Protein AF-A0A1Y3BH59-F1 (afdb_monomer_lite)

Sequence (332 aa):
MPLPRGGIQLDYSRWMQNLLTLIVPDVLYDTRLSGGDDHSDQDQHINATVIMNVRLAVKNIGDKDWKQYYQRSNLKRTVTCHIEAHKRKQGINYDCDLIQLFELQSLYYDFYLINLQFIANVLCNFIVCFENVEKSEHFGFLNNLSLVAIHQNGGFTKIWLSLKTVFFVITLLTFIWYLNRIQQLKRDTNLLEKCLILLGFGITQLNVPVEFLNLLMDMEFMSFLCDIRQGIFHCSLLIFWIIFIGEHLLDDVSRVGLSSYYKQLAIILIAYISLFVFESSERGIQVIDPFYSIWEVDSNFAMIFITITVLAAISYFFFLTYHLWYVSPSYK

Secondary structure (DSSP, 8-state):
-PPPBTTB-----TTS--EEEEEEEEEEP-TTTS-TT----SPEEEEEEEEEEEEEEEE-TT-SSPEEEEEEEEEEEEEEEEE-GGG--TTPBPEE--EEEEEES---SSEEEEEEEEPPPTTSSSS---S--SS---PPEEEEEEEEEEE--HHHHHHHHHHHHHHHHHHHHHHHHHHHHHHTSSSPPPHHHHHHHHHHHHHHHHH--TTHHHHHS--TTHHHHHHHHHHHHHHHHHHHHHHHHHHHT---TT--SGGGGHHHHHHHHHHHHHHHHHHIIIIIHHTT-TT--HHHH-HHHHHHHHHHHHHHHHHHHHHHHHHHHHHSGGG-

Structure (mmCIF, N/CA/C/O backbone):
data_AF-A0A1Y3BH59-F1
#
_entry.id   AF-A0A1Y3BH59-F1
#
loop_
_atom_site.group_PDB
_atom_site.id
_atom_site.type_symbol
_atom_site.label_atom_id
_atom_site.label_alt_id
_atom_site.label_comp_id
_atom_site.label_asym_id
_atom_site.label_entity_id
_atom_site.label_seq_id
_atom_site.pdbx_PDB_ins_code
_atom_site.Cartn_x
_atom_site.Cartn_y
_atom_site.Cartn_z
_atom_site.occupancy
_atom_site.B_iso_or_equiv
_atom_site.auth_seq_id
_atom_site.auth_comp_id
_atom_site.auth_asym_id
_atom_site.auth_atom_id
_atom_site.pdbx_PDB_model_num
ATOM 1 N N . MET A 1 1 ? 4.309 -12.037 -19.787 1.00 84.81 1 MET A N 1
ATOM 2 C CA . MET A 1 1 ? 4.385 -12.292 -18.336 1.00 84.81 1 MET A CA 1
ATOM 3 C C . MET A 1 1 ? 3.135 -13.061 -17.923 1.00 84.81 1 MET A C 1
ATOM 5 O O . MET A 1 1 ? 2.057 -12.634 -18.324 1.00 84.81 1 MET A O 1
ATOM 9 N N . PRO A 1 2 ? 3.269 -14.182 -17.198 1.00 80.69 2 PRO A N 1
ATOM 10 C CA . PRO A 1 2 ? 4.535 -14.790 -16.779 1.00 80.69 2 PRO A CA 1
ATOM 11 C C . PRO A 1 2 ? 5.322 -15.360 -17.978 1.00 80.69 2 PRO A C 1
ATOM 13 O O . PRO A 1 2 ? 4.780 -15.492 -19.076 1.00 80.69 2 PRO A O 1
ATOM 16 N N . LEU A 1 3 ? 6.627 -15.590 -17.807 1.00 78.62 3 LEU A N 1
ATOM 17 C CA . LEU A 1 3 ? 7.456 -16.275 -18.810 1.00 78.62 3 LEU A CA 1
ATOM 18 C C . LEU A 1 3 ? 7.348 -17.797 -18.614 1.00 78.62 3 LEU A C 1
ATOM 20 O O . LEU A 1 3 ? 7.220 -18.242 -17.469 1.00 78.62 3 LEU A O 1
ATOM 24 N N . PRO A 1 4 ? 7.413 -18.601 -19.689 1.00 79.56 4 PRO A N 1
ATOM 25 C CA . PRO A 1 4 ? 7.375 -20.051 -19.568 1.00 79.56 4 PRO A CA 1
ATOM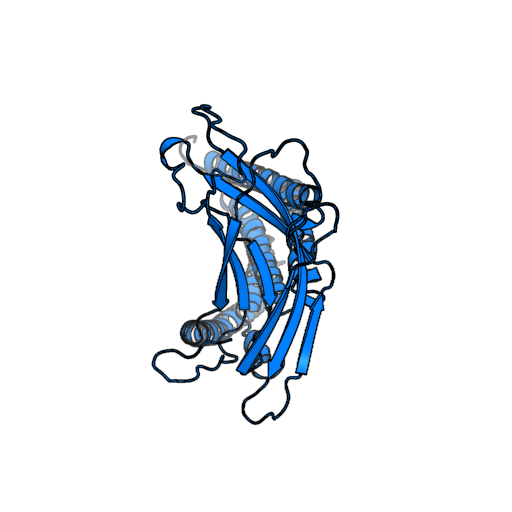 26 C C . PRO A 1 4 ? 8.575 -20.562 -18.760 1.00 79.56 4 PRO A C 1
ATOM 28 O O . PRO A 1 4 ? 9.702 -20.094 -18.931 1.00 79.56 4 PRO A O 1
ATOM 31 N N . ARG A 1 5 ? 8.346 -21.546 -17.886 1.00 75.94 5 ARG A N 1
ATOM 32 C CA . ARG A 1 5 ? 9.401 -22.236 -17.124 1.00 75.94 5 ARG A CA 1
ATOM 33 C C . ARG A 1 5 ? 9.287 -23.735 -17.364 1.00 75.94 5 ARG A C 1
ATOM 35 O O . ARG A 1 5 ? 8.207 -24.300 -17.243 1.00 75.94 5 ARG A O 1
ATOM 42 N N . GLY A 1 6 ? 10.396 -24.379 -17.732 1.00 71.56 6 GLY A N 1
ATOM 43 C CA . GLY A 1 6 ? 10.421 -25.827 -17.981 1.00 71.56 6 GLY A CA 1
ATOM 44 C C . GLY A 1 6 ? 9.504 -26.289 -19.124 1.00 71.56 6 GLY A C 1
ATOM 45 O O . GLY A 1 6 ? 8.977 -27.393 -19.063 1.00 71.56 6 GLY A O 1
ATOM 46 N N . GLY A 1 7 ? 9.270 -25.442 -20.135 1.00 70.94 7 GLY A N 1
ATOM 47 C CA . GLY A 1 7 ? 8.393 -25.757 -21.273 1.00 70.94 7 GLY A CA 1
ATOM 48 C C . GLY A 1 7 ? 6.891 -25.615 -20.997 1.00 70.94 7 GLY A C 1
ATOM 49 O O . GLY A 1 7 ? 6.091 -25.863 -21.893 1.00 70.94 7 GLY A O 1
ATOM 50 N N . ILE A 1 8 ? 6.502 -25.187 -19.791 1.00 78.31 8 ILE A N 1
ATOM 51 C CA . ILE A 1 8 ? 5.107 -24.934 -19.419 1.00 78.31 8 ILE A CA 1
ATOM 52 C C . ILE A 1 8 ? 4.856 -23.426 -19.460 1.00 78.31 8 ILE A C 1
ATOM 54 O O . ILE A 1 8 ? 5.601 -22.644 -18.860 1.00 78.31 8 ILE A O 1
ATOM 58 N N . GLN A 1 9 ? 3.799 -23.021 -20.166 1.00 79.12 9 GLN A N 1
ATOM 59 C CA . GLN A 1 9 ? 3.302 -21.652 -20.120 1.00 79.12 9 GLN A CA 1
ATOM 60 C C . GLN A 1 9 ? 2.624 -21.435 -18.767 1.00 79.12 9 GLN A C 1
ATOM 62 O O . GLN A 1 9 ? 1.609 -22.059 -18.474 1.00 79.12 9 GLN A O 1
ATOM 67 N N . LEU A 1 10 ? 3.217 -20.574 -17.945 1.00 85.38 10 LEU A N 1
ATOM 68 C CA . LEU A 1 10 ? 2.648 -20.177 -16.664 1.00 85.38 10 LEU A CA 1
ATOM 69 C C . LEU A 1 10 ? 1.618 -19.068 -16.879 1.00 85.38 10 LEU A C 1
ATOM 71 O O . LEU A 1 10 ? 1.810 -18.196 -17.731 1.00 85.38 10 LEU A O 1
ATOM 75 N N . ASP A 1 11 ? 0.572 -19.090 -16.071 1.00 88.75 11 ASP A N 1
ATOM 76 C CA . ASP A 1 11 ? -0.483 -18.094 -15.965 1.00 88.75 11 ASP A CA 1
ATOM 77 C C . ASP A 1 11 ? -0.456 -17.437 -14.581 1.00 88.75 11 ASP A C 1
ATOM 79 O O . ASP A 1 11 ? -0.018 -18.023 -13.584 1.00 88.75 11 ASP A O 1
ATOM 83 N N . TYR A 1 12 ? -0.880 -16.178 -14.519 1.00 91.50 12 TYR A N 1
ATOM 84 C CA . TYR A 1 12 ? -1.180 -15.571 -13.234 1.00 91.50 12 TYR A CA 1
ATOM 85 C C . TYR A 1 12 ? -2.551 -16.014 -12.741 1.00 91.50 12 TYR A C 1
ATOM 87 O O . TYR A 1 12 ? -3.424 -16.418 -13.501 1.00 91.50 12 TYR A O 1
ATOM 95 N N . SER A 1 13 ? -2.742 -15.913 -11.431 1.00 91.00 13 SER A N 1
ATOM 96 C CA . SER A 1 13 ? -4.015 -16.200 -10.792 1.00 91.00 13 SER A CA 1
ATOM 97 C C . SER A 1 13 ? -4.475 -14.987 -10.006 1.00 91.00 13 SER A C 1
ATOM 99 O O . SER A 1 13 ? -3.660 -14.342 -9.356 1.00 91.00 13 SER A O 1
ATOM 101 N N . ARG A 1 14 ? -5.789 -14.754 -9.945 1.00 91.38 14 ARG A N 1
ATOM 102 C CA . ARG A 1 14 ? -6.408 -13.671 -9.151 1.00 91.38 14 ARG A CA 1
ATOM 103 C C . ARG A 1 14 ? -6.079 -13.725 -7.656 1.00 91.38 14 ARG A C 1
ATOM 105 O O . ARG A 1 14 ? -6.232 -12.750 -6.930 1.00 91.38 14 ARG A O 1
ATOM 112 N N . TRP A 1 15 ? -5.610 -14.877 -7.174 1.00 91.50 15 TRP A N 1
ATOM 113 C CA . TRP A 1 15 ? -5.089 -15.026 -5.813 1.00 91.50 15 TRP A CA 1
ATOM 114 C C . TRP A 1 15 ? -3.765 -14.278 -5.587 1.00 91.50 15 TRP A C 1
ATOM 116 O O . TRP A 1 15 ? -3.385 -14.045 -4.441 1.00 91.50 15 TRP A O 1
ATOM 126 N N . MET A 1 16 ? -3.053 -13.911 -6.650 1.00 90.44 16 MET A N 1
ATOM 127 C CA . MET A 1 16 ? -1.812 -13.141 -6.617 1.00 90.44 16 MET A CA 1
ATOM 128 C C . MET A 1 16 ? -2.151 -11.648 -6.636 1.00 90.44 16 MET A C 1
ATOM 130 O O . MET A 1 16 ? -1.922 -10.981 -7.621 1.00 90.44 16 MET A O 1
ATOM 134 N N . GLN A 1 17 ? -2.772 -11.151 -5.567 1.00 87.44 17 GLN A N 1
ATOM 135 C CA . GLN A 1 17 ? -3.562 -9.909 -5.514 1.00 87.44 17 GLN A CA 1
ATOM 136 C C . GLN A 1 17 ? -2.948 -8.652 -6.150 1.00 87.44 17 GLN A C 1
ATOM 138 O O . GLN A 1 17 ? -3.709 -7.842 -6.659 1.00 87.44 17 GLN A O 1
ATOM 143 N N . ASN A 1 18 ? -1.627 -8.482 -6.131 1.00 91.81 18 ASN A N 1
ATOM 144 C CA . ASN A 1 18 ? -0.918 -7.310 -6.644 1.00 91.81 18 ASN A CA 1
ATOM 145 C C . ASN A 1 18 ? 0.273 -7.704 -7.534 1.00 91.81 18 ASN A C 1
ATOM 147 O O . ASN A 1 18 ? 0.760 -8.837 -7.482 1.00 91.81 18 ASN A O 1
ATOM 151 N N . LEU A 1 19 ? 0.757 -6.752 -8.336 1.00 93.25 19 LEU A N 1
ATOM 152 C CA . LEU A 1 19 ? 1.928 -6.925 -9.195 1.00 93.25 19 LEU A CA 1
ATOM 153 C C . LEU A 1 19 ? 2.814 -5.677 -9.168 1.00 93.25 19 LEU A C 1
ATOM 155 O O . LEU A 1 19 ? 2.486 -4.666 -9.782 1.00 93.25 19 LEU A O 1
ATOM 159 N N . LEU A 1 20 ? 3.971 -5.777 -8.527 1.00 94.00 20 LEU A N 1
ATOM 160 C CA . LEU A 1 20 ? 5.038 -4.787 -8.596 1.00 94.00 20 LEU A CA 1
ATOM 161 C C . LEU A 1 20 ? 6.059 -5.228 -9.642 1.00 94.00 20 LEU A C 1
ATOM 163 O O . LEU A 1 20 ? 6.531 -6.362 -9.617 1.00 94.00 20 LEU A O 1
ATOM 167 N N . THR A 1 21 ? 6.426 -4.335 -10.553 1.00 94.12 21 THR A N 1
ATOM 168 C CA . THR A 1 21 ? 7.457 -4.615 -11.552 1.00 94.12 21 THR A CA 1
ATOM 169 C C . THR A 1 21 ? 8.618 -3.648 -11.411 1.00 94.12 21 THR A C 1
ATOM 171 O O . THR A 1 21 ? 8.434 -2.431 -11.439 1.00 94.12 21 THR A O 1
ATOM 174 N N . LEU A 1 22 ? 9.819 -4.209 -11.305 1.00 93.94 22 LEU A N 1
ATOM 175 C CA . LEU A 1 22 ? 11.082 -3.489 -11.222 1.00 93.94 22 LEU A CA 1
ATOM 176 C C . LEU A 1 22 ? 11.927 -3.775 -12.467 1.00 93.94 22 LEU A C 1
ATOM 178 O O . LEU A 1 22 ? 11.898 -4.878 -13.017 1.00 93.94 22 LEU A O 1
ATOM 182 N N . ILE A 1 23 ? 12.691 -2.780 -12.895 1.00 92.12 23 ILE A N 1
ATOM 183 C CA . ILE A 1 23 ? 13.695 -2.883 -13.947 1.00 92.12 23 ILE A CA 1
ATOM 184 C C . ILE A 1 23 ? 15.077 -2.860 -13.301 1.00 92.12 23 ILE A C 1
ATOM 186 O O . ILE A 1 23 ? 15.350 -2.031 -12.436 1.00 92.12 23 ILE A O 1
ATOM 190 N N . VAL A 1 24 ? 15.948 -3.747 -13.773 1.00 91.00 24 VAL A N 1
ATOM 191 C CA . VAL A 1 24 ? 17.361 -3.813 -13.402 1.00 91.00 24 VAL A CA 1
ATOM 192 C C . VAL A 1 24 ? 18.185 -3.690 -14.684 1.00 91.00 24 VAL A C 1
ATOM 194 O O . VAL A 1 24 ? 18.163 -4.612 -15.509 1.00 91.00 24 VAL A O 1
ATOM 197 N N . PRO A 1 25 ? 18.829 -2.538 -14.928 1.00 87.75 25 PRO A N 1
ATOM 198 C CA . PRO A 1 25 ? 19.658 -2.346 -16.107 1.00 87.75 25 PRO A CA 1
ATOM 199 C C . PRO A 1 25 ? 21.038 -2.978 -15.907 1.00 87.75 25 PRO A C 1
ATOM 201 O O . PRO A 1 25 ? 21.729 -2.684 -14.937 1.00 87.75 25 PRO A O 1
ATOM 204 N N . ASP A 1 26 ? 21.466 -3.793 -16.869 1.00 86.31 26 ASP A N 1
ATOM 205 C CA . ASP A 1 26 ? 22.830 -4.314 -16.918 1.00 86.31 26 ASP A CA 1
ATOM 206 C C . ASP A 1 26 ? 23.679 -3.363 -17.763 1.00 86.31 26 ASP A C 1
ATOM 208 O O . ASP A 1 26 ? 23.683 -3.423 -19.000 1.00 86.31 26 ASP A O 1
ATOM 212 N N . VAL A 1 27 ? 24.381 -2.454 -17.089 1.00 84.19 27 VAL A N 1
ATOM 213 C CA . VAL A 1 27 ? 25.267 -1.477 -17.728 1.00 84.19 27 VAL A CA 1
ATOM 214 C C . VAL A 1 27 ? 26.702 -1.983 -17.650 1.00 84.19 27 VAL A C 1
ATOM 216 O O . VAL A 1 27 ? 27.203 -2.253 -16.565 1.00 84.19 27 VAL A O 1
ATOM 219 N N . LEU A 1 28 ? 27.377 -2.102 -18.790 1.00 83.94 28 LEU A N 1
ATOM 220 C CA . LEU A 1 28 ? 28.775 -2.513 -18.885 1.00 83.94 28 LEU A CA 1
ATOM 221 C C . LEU A 1 28 ? 29.714 -1.311 -18.818 1.00 83.94 28 LEU A C 1
ATOM 223 O O . LEU A 1 28 ? 29.492 -0.292 -19.478 1.00 83.94 28 LEU A O 1
ATOM 227 N N . TYR A 1 29 ? 30.811 -1.479 -18.083 1.00 80.25 29 TYR A N 1
ATOM 228 C CA . TYR A 1 29 ? 31.951 -0.578 -18.132 1.00 80.25 29 TYR A CA 1
ATOM 229 C C . TYR A 1 29 ? 32.719 -0.748 -19.449 1.00 80.25 29 TYR A C 1
ATOM 231 O O . TYR A 1 29 ? 33.234 -1.833 -19.754 1.00 80.25 29 TYR A O 1
ATOM 239 N N . ASP A 1 30 ? 32.806 0.343 -20.215 1.00 75.62 30 ASP A N 1
ATOM 240 C CA . ASP A 1 30 ? 33.593 0.437 -21.441 1.00 75.62 30 ASP A CA 1
ATOM 241 C C . ASP A 1 30 ? 34.560 1.627 -21.364 1.00 75.62 30 ASP A C 1
ATOM 243 O O . ASP A 1 30 ? 34.164 2.794 -21.267 1.00 75.62 30 ASP A O 1
ATOM 247 N N . THR A 1 31 ? 35.851 1.319 -21.452 1.00 70.62 31 THR A N 1
ATOM 248 C CA . THR A 1 31 ? 36.949 2.297 -21.436 1.00 70.62 31 THR A CA 1
ATOM 249 C C . THR A 1 31 ? 36.902 3.256 -22.627 1.00 70.62 31 THR A C 1
ATOM 251 O O . THR A 1 31 ? 37.361 4.389 -22.523 1.00 70.62 31 THR A O 1
ATOM 254 N N . ARG A 1 32 ? 36.289 2.856 -23.752 1.00 66.06 32 ARG A N 1
ATOM 255 C CA . ARG A 1 32 ? 36.119 3.725 -24.932 1.00 66.06 32 ARG A CA 1
ATOM 256 C C . ARG A 1 32 ? 35.136 4.866 -24.696 1.00 66.06 32 ARG A C 1
ATOM 258 O O . ARG A 1 32 ? 35.251 5.907 -25.335 1.00 66.06 32 ARG A O 1
ATOM 265 N N . LEU A 1 33 ? 34.155 4.641 -23.825 1.00 63.69 33 LEU A N 1
ATOM 266 C CA . LEU A 1 33 ? 33.072 5.580 -23.528 1.00 63.69 33 LEU A CA 1
ATOM 267 C C . LEU A 1 33 ? 33.360 6.430 -22.291 1.00 63.69 33 LEU A C 1
ATOM 269 O O . LEU A 1 33 ? 32.764 7.489 -22.126 1.00 63.69 33 LEU A O 1
ATOM 273 N N . SER A 1 34 ? 34.282 5.978 -21.441 1.00 59.25 34 SER A N 1
ATOM 274 C CA . SER A 1 34 ? 34.621 6.658 -20.192 1.00 59.25 34 SER A CA 1
ATOM 275 C C . SER A 1 34 ? 35.645 7.785 -20.355 1.00 59.25 34 SER A C 1
ATOM 277 O O . SER A 1 34 ? 35.984 8.410 -19.363 1.00 59.25 34 SER A O 1
ATOM 279 N N . GLY A 1 35 ? 36.130 8.075 -21.570 1.00 53.91 35 GLY A N 1
ATOM 280 C CA . GLY A 1 35 ? 37.286 8.961 -21.758 1.00 53.91 35 GLY A CA 1
ATOM 281 C C . GLY A 1 35 ? 38.559 8.301 -21.207 1.00 53.91 35 GLY A C 1
ATOM 282 O O . GLY A 1 35 ? 38.527 7.595 -20.207 1.00 53.91 35 GLY A O 1
ATOM 283 N N . GLY A 1 36 ? 39.678 8.420 -21.919 1.00 49.72 36 GLY A N 1
ATOM 284 C CA . GLY A 1 36 ? 40.890 7.655 -21.597 1.00 49.72 36 GLY A CA 1
ATOM 285 C C . GLY A 1 36 ? 41.382 7.831 -20.152 1.00 49.72 36 GLY A C 1
ATOM 286 O O . GLY A 1 36 ? 41.361 8.944 -19.639 1.00 49.72 36 GLY A O 1
ATOM 287 N N . ASP A 1 37 ? 41.837 6.718 -19.560 1.00 50.09 37 ASP A N 1
ATOM 288 C CA . ASP A 1 37 ? 42.606 6.571 -18.311 1.00 50.09 37 ASP A CA 1
ATOM 289 C C . ASP A 1 37 ? 42.408 7.672 -17.261 1.00 50.09 37 ASP A C 1
ATOM 291 O O . ASP A 1 37 ? 43.332 8.407 -16.904 1.00 50.09 37 ASP A O 1
ATOM 295 N N . ASP A 1 38 ? 41.200 7.739 -16.702 1.00 52.34 38 ASP A N 1
ATOM 296 C CA . ASP A 1 38 ? 40.979 8.495 -15.478 1.00 52.34 38 ASP A CA 1
ATOM 297 C C . ASP A 1 38 ? 41.480 7.661 -14.283 1.00 52.34 38 ASP A C 1
ATOM 299 O O . ASP A 1 38 ? 40.780 6.818 -13.718 1.00 52.34 38 ASP A O 1
ATOM 303 N N . HIS A 1 39 ? 42.759 7.849 -13.939 1.00 53.41 39 HIS A N 1
ATOM 304 C CA . HIS A 1 39 ? 43.464 7.233 -12.803 1.00 53.41 39 HIS A CA 1
ATOM 305 C C . HIS A 1 39 ? 42.999 7.776 -11.436 1.00 53.41 39 HIS A C 1
ATOM 307 O O . HIS A 1 39 ? 43.788 7.898 -10.497 1.00 53.41 39 HIS A O 1
ATOM 313 N N . SER A 1 40 ? 41.727 8.142 -11.306 1.00 58.25 40 SER A N 1
ATOM 314 C CA . SER A 1 40 ? 41.160 8.542 -10.028 1.00 58.25 40 SER A CA 1
ATOM 315 C C . SER A 1 40 ? 40.803 7.289 -9.218 1.00 58.25 40 SER A C 1
ATOM 317 O O . SER A 1 40 ? 39.937 6.507 -9.604 1.00 58.25 40 SER A O 1
ATOM 319 N N . ASP A 1 41 ? 41.439 7.112 -8.054 1.00 62.25 41 ASP A N 1
ATOM 320 C CA . ASP A 1 41 ? 41.103 6.080 -7.046 1.00 62.25 41 ASP A CA 1
ATOM 321 C C . ASP A 1 41 ? 39.698 6.268 -6.423 1.00 62.25 41 ASP A C 1
ATOM 323 O O . ASP A 1 41 ? 39.331 5.594 -5.463 1.00 62.25 41 ASP A O 1
ATOM 327 N N . GLN A 1 42 ? 38.910 7.218 -6.926 1.00 70.38 42 GLN A N 1
ATOM 328 C CA . GLN A 1 42 ? 37.546 7.480 -6.473 1.00 70.38 42 GLN A CA 1
ATOM 329 C C . GLN A 1 42 ? 36.582 6.532 -7.164 1.00 70.38 42 GLN A C 1
ATOM 331 O O . GLN A 1 42 ? 36.882 6.090 -8.261 1.00 70.38 42 GLN A O 1
ATOM 336 N N . ASP A 1 43 ? 35.427 6.247 -6.570 1.00 75.25 43 ASP A N 1
ATOM 337 C CA . ASP A 1 43 ? 34.372 5.448 -7.200 1.00 75.25 43 ASP A CA 1
ATOM 338 C C . ASP A 1 43 ? 33.651 6.247 -8.293 1.00 75.25 43 ASP A C 1
ATOM 340 O O . ASP A 1 43 ? 33.592 7.476 -8.255 1.00 75.25 43 ASP A O 1
ATOM 344 N N . GLN A 1 44 ? 33.141 5.557 -9.319 1.00 74.94 44 GLN A N 1
ATOM 345 C CA . GLN A 1 44 ? 32.427 6.221 -10.413 1.00 74.94 44 GLN A CA 1
ATOM 346 C C . GLN A 1 44 ? 30.939 6.011 -10.226 1.00 74.94 44 GLN A C 1
ATOM 348 O O . GLN A 1 44 ? 30.477 4.880 -10.074 1.00 74.94 44 GLN A O 1
ATOM 353 N N . HIS A 1 45 ? 30.206 7.113 -10.316 1.00 78.94 45 HIS A N 1
ATOM 354 C CA . HIS A 1 45 ? 28.761 7.140 -10.210 1.00 78.94 45 HIS A CA 1
ATOM 355 C C . HIS A 1 45 ? 28.153 7.644 -11.517 1.00 78.94 45 HIS A C 1
ATOM 357 O O . HIS A 1 45 ? 28.627 8.612 -12.111 1.00 78.94 45 HIS A O 1
ATOM 363 N N . ILE A 1 46 ? 27.092 6.980 -11.957 1.00 76.44 46 ILE A N 1
ATOM 364 C CA . ILE A 1 46 ? 26.261 7.378 -13.087 1.00 76.44 46 ILE A CA 1
ATOM 365 C C . ILE A 1 46 ? 24.903 7.752 -12.510 1.00 76.44 46 ILE A C 1
ATOM 367 O O . ILE A 1 46 ? 24.214 6.886 -11.985 1.00 76.44 46 ILE A O 1
ATOM 371 N N . ASN A 1 47 ? 24.524 9.023 -12.637 1.00 79.50 47 ASN A N 1
ATOM 372 C CA . ASN A 1 47 ? 23.198 9.524 -12.280 1.00 79.50 47 ASN A CA 1
ATOM 373 C C . ASN A 1 47 ? 22.547 10.076 -13.539 1.00 79.50 47 ASN A C 1
ATOM 375 O O . ASN A 1 47 ? 23.051 11.029 -14.137 1.00 79.50 47 ASN A O 1
ATOM 379 N N . ALA A 1 48 ? 21.481 9.422 -13.987 1.00 75.12 48 ALA A N 1
ATOM 380 C CA . ALA A 1 48 ? 21.077 9.552 -15.371 1.00 75.12 48 ALA A CA 1
ATOM 381 C C . ALA A 1 48 ? 19.567 9.299 -15.530 1.00 75.12 48 ALA A C 1
ATOM 383 O O . ALA A 1 48 ? 19.066 8.240 -15.176 1.00 75.12 48 ALA A O 1
ATOM 384 N N . THR A 1 49 ? 18.809 10.257 -16.069 1.00 79.69 49 THR A N 1
ATOM 385 C CA . THR A 1 49 ? 17.357 10.093 -16.286 1.00 79.69 49 THR A CA 1
ATOM 386 C C . THR A 1 49 ? 17.052 9.405 -17.615 1.00 79.69 49 THR A C 1
ATOM 388 O O . THR A 1 49 ? 17.406 9.921 -18.658 1.00 79.69 49 THR A O 1
ATOM 391 N N . VAL A 1 50 ? 16.357 8.275 -17.615 1.00 80.38 50 VAL A N 1
ATOM 392 C CA . VAL A 1 50 ? 15.907 7.564 -18.816 1.00 80.38 50 VAL A CA 1
ATOM 393 C C . VAL A 1 50 ? 14.466 7.936 -19.136 1.00 80.38 50 VAL A C 1
ATOM 395 O O . VAL A 1 50 ? 13.610 7.938 -18.252 1.00 80.38 50 VAL A O 1
ATOM 398 N N . ILE A 1 51 ? 14.183 8.189 -20.416 1.00 85.50 51 ILE A N 1
ATOM 399 C CA . ILE A 1 51 ? 12.828 8.445 -20.912 1.00 85.50 51 ILE A CA 1
ATOM 400 C C . ILE A 1 51 ? 12.350 7.246 -21.732 1.00 85.50 51 ILE A C 1
ATOM 402 O O . ILE A 1 51 ? 13.007 6.818 -22.684 1.00 85.50 51 ILE A O 1
ATOM 406 N N . MET A 1 52 ? 11.182 6.712 -21.380 1.00 88.06 52 MET A N 1
ATOM 407 C CA . MET A 1 52 ? 10.593 5.555 -22.049 1.00 88.06 52 MET A CA 1
ATOM 408 C C . MET A 1 52 ? 9.090 5.719 -22.299 1.00 88.06 52 MET A C 1
ATOM 410 O O . MET A 1 52 ? 8.355 6.307 -21.510 1.00 88.06 52 MET A O 1
ATOM 414 N N . ASN A 1 53 ? 8.617 5.169 -23.413 1.00 92.50 53 ASN A N 1
ATOM 415 C CA . ASN A 1 53 ? 7.204 4.929 -23.669 1.00 92.50 53 ASN A CA 1
ATOM 416 C C . ASN A 1 53 ? 6.874 3.501 -23.245 1.00 92.50 53 ASN A C 1
ATOM 418 O O . ASN A 1 53 ? 7.477 2.546 -23.740 1.00 92.50 53 ASN A O 1
ATOM 422 N N . VAL A 1 54 ? 5.893 3.360 -22.359 1.00 93.88 54 VAL A N 1
ATOM 423 C CA . VAL A 1 54 ? 5.480 2.067 -21.817 1.00 93.88 54 VAL A CA 1
ATOM 424 C C . VAL A 1 54 ? 4.047 1.776 -22.222 1.00 93.88 54 VAL A C 1
ATOM 426 O O . VAL A 1 54 ? 3.162 2.626 -22.102 1.00 93.88 54 VAL A O 1
ATOM 429 N N . ARG A 1 55 ? 3.808 0.558 -22.708 1.00 95.19 55 ARG A N 1
ATOM 430 C CA . ARG A 1 55 ? 2.463 0.046 -22.985 1.00 95.19 55 ARG A CA 1
ATOM 431 C C . ARG A 1 55 ? 2.279 -1.295 -22.303 1.00 95.19 55 ARG A C 1
ATOM 433 O O . ARG A 1 55 ? 3.097 -2.195 -22.488 1.00 95.19 55 ARG A O 1
ATOM 440 N N . LEU A 1 56 ? 1.192 -1.416 -21.555 1.00 95.00 56 LEU A N 1
ATOM 441 C CA . LEU A 1 56 ? 0.781 -2.630 -20.873 1.00 95.00 56 LEU A CA 1
ATOM 442 C C . LEU A 1 56 ? -0.504 -3.148 -21.517 1.00 95.00 56 LEU A C 1
ATOM 444 O O . LEU A 1 56 ? -1.490 -2.421 -21.637 1.00 95.00 56 LEU A O 1
ATOM 448 N N . ALA A 1 57 ? -0.490 -4.408 -21.928 1.00 94.81 57 ALA A N 1
ATOM 449 C CA . ALA A 1 57 ? -1.640 -5.105 -22.477 1.00 94.81 57 ALA A CA 1
ATOM 450 C C . ALA A 1 57 ? -1.947 -6.360 -21.659 1.00 94.81 57 ALA A C 1
ATOM 452 O O . ALA A 1 57 ? -1.051 -6.975 -21.080 1.00 94.81 57 ALA A O 1
ATOM 453 N N . VAL A 1 58 ? -3.218 -6.741 -21.630 1.00 94.81 58 VAL A N 1
ATOM 454 C CA . VAL A 1 58 ? -3.749 -7.859 -20.853 1.00 94.81 58 VAL A CA 1
ATOM 455 C C . VAL A 1 58 ? -4.495 -8.836 -21.743 1.00 94.81 58 VAL A C 1
ATOM 457 O O . VAL A 1 58 ? -4.999 -8.481 -22.816 1.00 94.81 58 VAL A O 1
ATOM 460 N N . LYS A 1 59 ? -4.546 -10.088 -21.297 1.00 93.69 59 LYS A N 1
ATOM 461 C CA . LYS A 1 59 ? -5.235 -11.169 -21.990 1.00 93.69 59 LYS A CA 1
ATOM 462 C C . LYS A 1 59 ? -5.634 -12.262 -21.000 1.00 93.69 59 LYS A C 1
ATOM 464 O O . LYS A 1 59 ? -4.831 -12.646 -20.156 1.00 93.69 59 LYS A O 1
ATOM 469 N N . ASN A 1 60 ? -6.846 -12.790 -21.152 1.00 92.62 60 ASN A N 1
ATOM 470 C CA . ASN A 1 60 ? -7.310 -13.972 -20.422 1.00 92.62 60 ASN A CA 1
ATOM 471 C C . ASN A 1 60 ? -7.161 -15.246 -21.258 1.00 92.62 60 ASN A C 1
ATOM 473 O O . ASN A 1 60 ? -7.053 -15.202 -22.490 1.00 92.62 60 ASN A O 1
ATOM 477 N N . ILE A 1 61 ? -7.182 -16.396 -20.591 1.00 88.81 61 ILE A N 1
ATOM 478 C CA . ILE A 1 61 ? -7.228 -17.703 -21.243 1.00 88.81 61 ILE A CA 1
ATOM 479 C C . ILE A 1 61 ? -8.501 -17.781 -22.101 1.00 88.81 61 ILE A C 1
ATOM 481 O O . ILE A 1 61 ? -9.615 -17.604 -21.615 1.00 88.81 61 ILE A O 1
ATOM 485 N N . GLY A 1 62 ? -8.330 -18.043 -23.399 1.00 87.12 62 GLY A N 1
ATOM 486 C CA . GLY A 1 62 ? -9.423 -18.128 -24.375 1.00 87.12 62 GLY A CA 1
ATOM 487 C C . GLY A 1 62 ? -9.653 -16.861 -25.206 1.00 87.12 62 GLY A C 1
ATOM 488 O O . GLY A 1 62 ? -10.253 -16.957 -26.278 1.00 87.12 62 GLY A O 1
ATOM 489 N N . ASP A 1 63 ? -9.116 -15.707 -24.797 1.00 89.94 63 ASP A N 1
ATOM 490 C CA . ASP A 1 63 ? -9.148 -14.499 -25.630 1.00 89.94 63 ASP A CA 1
ATOM 491 C C . ASP A 1 63 ? -8.198 -14.663 -26.836 1.00 89.94 63 ASP A C 1
ATOM 493 O O . ASP A 1 63 ? -7.115 -15.251 -26.740 1.00 89.94 63 ASP A O 1
ATOM 497 N N . LYS A 1 64 ? -8.587 -14.154 -28.011 1.00 86.88 64 LYS A N 1
ATOM 498 C CA . LYS A 1 64 ? -7.732 -14.196 -29.214 1.00 86.88 64 LYS A CA 1
ATOM 499 C C . LYS A 1 64 ? -6.725 -13.048 -29.207 1.00 86.88 64 LYS A C 1
ATOM 501 O O . LYS A 1 64 ? -5.519 -13.303 -29.256 1.00 86.88 64 LYS A O 1
ATOM 506 N N . ASP A 1 65 ? -7.213 -11.829 -29.007 1.00 92.50 65 ASP A N 1
ATOM 507 C CA . ASP A 1 65 ? -6.431 -10.598 -29.123 1.00 92.50 65 ASP A CA 1
ATOM 508 C C . ASP A 1 65 ? -6.007 -10.030 -27.763 1.00 92.50 65 ASP A C 1
ATOM 510 O O . ASP A 1 65 ? -6.663 -10.240 -26.742 1.00 92.50 65 ASP A O 1
ATOM 514 N N . TRP A 1 66 ? -4.890 -9.300 -27.759 1.00 93.75 66 TRP A N 1
ATOM 515 C CA . TRP A 1 66 ? -4.424 -8.543 -26.597 1.00 93.75 66 TRP A CA 1
ATOM 516 C C . TRP A 1 66 ? -5.220 -7.247 -26.459 1.00 93.75 66 TRP A C 1
ATOM 518 O O . TRP A 1 66 ? -5.374 -6.504 -27.429 1.00 93.75 66 TRP A O 1
ATOM 528 N N . LYS A 1 67 ? -5.682 -6.945 -25.244 1.00 94.06 67 LYS A N 1
ATOM 529 C CA . LYS A 1 67 ? -6.368 -5.687 -24.930 1.00 94.06 67 LYS A CA 1
ATOM 530 C C . LYS A 1 67 ? -5.379 -4.731 -24.287 1.00 94.06 67 LYS A C 1
ATOM 532 O O . LYS A 1 67 ? -4.684 -5.106 -23.349 1.00 94.06 67 LYS A O 1
ATOM 537 N N . GLN A 1 68 ? -5.295 -3.502 -24.783 1.00 92.81 68 GLN A N 1
ATOM 538 C CA . GLN A 1 68 ? -4.468 -2.486 -24.138 1.00 92.81 68 GLN A CA 1
ATOM 539 C C . GLN A 1 68 ? -5.096 -2.098 -22.795 1.00 92.81 68 GLN A C 1
ATOM 541 O O . GLN A 1 68 ? -6.283 -1.788 -22.752 1.00 92.81 68 GLN A O 1
ATOM 546 N N . TYR A 1 69 ? -4.297 -2.128 -21.729 1.00 92.19 69 TYR A N 1
ATOM 547 C CA . TYR A 1 69 ? -4.744 -1.834 -20.371 1.00 92.19 69 TYR A CA 1
ATOM 548 C C . TYR A 1 69 ? -4.312 -0.426 -19.962 1.00 92.19 69 TYR A C 1
ATOM 550 O O . TYR A 1 69 ? -5.139 0.478 -19.924 1.00 92.19 69 TYR A O 1
ATOM 558 N N . TYR A 1 70 ? -3.002 -0.200 -19.825 1.00 93.69 70 TYR A N 1
ATOM 559 C CA . TYR A 1 70 ? -2.443 1.124 -19.548 1.00 93.69 70 TYR A CA 1
ATOM 560 C C . TYR A 1 70 ? -1.374 1.511 -20.564 1.00 93.69 70 TYR A C 1
ATOM 562 O O . TYR A 1 70 ? -0.681 0.671 -21.143 1.00 93.69 70 TYR A O 1
ATOM 570 N N . GLN A 1 71 ? -1.218 2.815 -20.761 1.00 93.38 71 GLN A N 1
ATOM 571 C CA . GLN A 1 71 ? -0.139 3.382 -21.556 1.00 93.38 71 GLN A CA 1
ATOM 572 C C . GLN A 1 71 ? 0.379 4.648 -20.889 1.00 93.38 71 GLN A C 1
ATOM 574 O O . GLN A 1 71 ? -0.403 5.474 -20.418 1.00 93.38 71 GLN A O 1
ATOM 579 N N . ARG A 1 72 ? 1.697 4.821 -20.903 1.00 92.88 72 ARG A N 1
ATOM 580 C CA . ARG A 1 72 ? 2.346 6.039 -20.437 1.00 92.88 72 ARG A CA 1
ATOM 581 C C . ARG A 1 72 ? 3.415 6.455 -21.430 1.00 92.88 72 ARG A C 1
ATOM 583 O O . ARG A 1 72 ? 4.335 5.694 -21.727 1.00 92.88 72 ARG A O 1
ATOM 590 N N . SER A 1 73 ? 3.274 7.668 -21.948 1.00 91.00 73 SER A N 1
ATOM 591 C CA . SER A 1 73 ? 4.284 8.294 -22.795 1.00 91.00 73 SER A CA 1
ATOM 592 C C . SER A 1 73 ? 5.224 9.150 -21.959 1.00 91.00 73 SER A C 1
ATOM 594 O O . SER A 1 73 ? 4.793 9.740 -20.968 1.00 91.00 73 SER A O 1
ATOM 596 N N . ASN A 1 74 ? 6.486 9.240 -22.382 1.00 87.50 74 ASN A N 1
ATOM 597 C CA . ASN A 1 74 ? 7.520 10.036 -21.716 1.00 87.50 74 ASN A CA 1
ATOM 598 C C . ASN A 1 74 ? 7.653 9.724 -20.213 1.00 87.50 74 ASN A C 1
ATOM 600 O O . ASN A 1 74 ? 7.787 10.633 -19.393 1.00 87.50 74 ASN A O 1
ATOM 604 N N . LEU A 1 75 ? 7.591 8.442 -19.839 1.00 89.94 75 LEU A N 1
ATOM 605 C CA . LEU A 1 75 ? 7.885 8.011 -18.478 1.00 89.94 75 LEU A CA 1
ATOM 606 C C . LEU A 1 75 ? 9.361 8.288 -18.195 1.00 89.94 75 LEU A C 1
ATOM 608 O O . LEU A 1 75 ? 10.230 7.725 -18.860 1.00 89.94 75 LEU A O 1
ATOM 612 N N . LYS A 1 76 ? 9.624 9.159 -17.223 1.00 87.81 76 LYS A N 1
ATOM 613 C CA . LYS A 1 76 ? 10.973 9.481 -16.764 1.00 87.81 76 LYS A CA 1
ATOM 614 C C . LYS A 1 76 ? 11.315 8.611 -15.557 1.00 87.81 76 LYS A C 1
ATOM 616 O O . LYS A 1 76 ? 10.482 8.449 -14.660 1.00 87.81 76 LYS A O 1
ATOM 621 N N . ARG A 1 77 ? 12.514 8.036 -15.566 1.00 87.62 77 ARG A N 1
ATOM 622 C CA . ARG A 1 77 ? 13.071 7.260 -14.456 1.00 87.62 77 ARG A CA 1
ATOM 623 C C . ARG A 1 77 ? 14.521 7.601 -14.237 1.00 87.62 77 ARG A C 1
ATOM 625 O O . ARG A 1 77 ? 15.276 7.661 -15.201 1.00 87.62 77 ARG A O 1
ATOM 632 N N . THR A 1 78 ? 14.912 7.790 -12.992 1.00 85.38 78 THR A N 1
ATOM 633 C CA . THR A 1 78 ? 16.301 8.060 -12.651 1.00 85.38 78 THR A CA 1
ATOM 634 C C . THR A 1 78 ? 17.047 6.742 -12.472 1.00 85.38 78 THR A C 1
ATOM 636 O O . THR A 1 78 ? 16.574 5.827 -11.806 1.00 85.38 78 THR A O 1
ATOM 639 N N . VAL A 1 79 ? 18.203 6.630 -13.119 1.00 84.00 79 VAL A N 1
ATOM 640 C CA . VAL A 1 79 ? 19.096 5.476 -13.056 1.00 84.00 79 VAL A CA 1
ATOM 641 C C . VAL A 1 79 ? 20.354 5.906 -12.336 1.00 84.00 79 VAL A C 1
ATOM 643 O O . VAL A 1 79 ? 21.067 6.804 -12.791 1.00 84.00 79 VAL A O 1
ATOM 646 N N . THR A 1 80 ? 20.592 5.259 -11.208 1.00 85.94 80 THR A N 1
ATOM 647 C CA . THR A 1 80 ? 21.754 5.445 -10.354 1.00 85.94 80 THR A CA 1
ATOM 648 C C . THR A 1 80 ? 22.569 4.162 -10.399 1.00 85.94 80 THR A C 1
ATOM 650 O O . THR A 1 80 ? 22.084 3.086 -10.056 1.00 85.94 80 THR A O 1
ATOM 653 N N . CYS A 1 81 ? 23.798 4.257 -10.892 1.00 86.12 81 CYS A N 1
ATOM 654 C CA . CYS A 1 81 ? 24.722 3.133 -10.942 1.00 86.12 81 CYS A CA 1
ATOM 655 C C . CYS A 1 81 ? 26.063 3.526 -10.346 1.00 86.12 81 CYS A C 1
ATOM 657 O O . CYS A 1 81 ? 26.512 4.662 -10.500 1.00 86.12 81 CYS A O 1
ATOM 659 N N . HIS A 1 82 ? 26.729 2.578 -9.706 1.00 87.19 82 HIS A N 1
ATOM 660 C CA . HIS A 1 82 ? 28.033 2.779 -9.105 1.00 87.19 82 HIS A CA 1
ATOM 661 C C . HIS A 1 82 ? 28.986 1.651 -9.491 1.00 87.19 82 HIS A C 1
ATOM 663 O O . HIS A 1 82 ? 28.591 0.503 -9.689 1.00 87.19 82 HIS A O 1
ATOM 669 N N . ILE A 1 83 ? 30.260 1.989 -9.646 1.00 85.00 83 ILE A N 1
ATOM 670 C CA . ILE A 1 83 ? 31.326 1.006 -9.808 1.00 85.00 83 ILE A CA 1
ATOM 671 C C . ILE A 1 83 ? 32.509 1.415 -8.944 1.00 85.00 83 ILE A C 1
ATOM 673 O O . ILE A 1 83 ? 33.033 2.530 -9.047 1.00 85.00 83 ILE A O 1
ATOM 677 N N . GLU A 1 84 ? 32.918 0.488 -8.085 1.00 84.19 84 GLU A N 1
ATOM 678 C CA . GLU A 1 84 ? 34.066 0.676 -7.208 1.00 84.19 84 GLU A CA 1
ATOM 679 C C . GLU A 1 84 ? 35.357 0.733 -8.036 1.00 84.19 84 GLU A C 1
ATOM 681 O O . GLU A 1 84 ? 35.525 -0.045 -8.984 1.00 84.19 84 GLU A O 1
ATOM 686 N N . ALA A 1 85 ? 36.301 1.601 -7.659 1.00 80.12 85 ALA A N 1
ATOM 687 C CA . ALA A 1 85 ? 37.529 1.838 -8.432 1.00 80.12 85 ALA A CA 1
ATOM 688 C C . ALA A 1 85 ? 38.299 0.542 -8.774 1.00 80.12 85 ALA A C 1
ATOM 690 O O . ALA A 1 85 ? 38.750 0.340 -9.901 1.00 80.12 85 ALA A O 1
ATOM 691 N N . HIS A 1 86 ? 38.369 -0.404 -7.833 1.00 77.50 86 HIS A N 1
ATOM 692 C CA . HIS A 1 86 ? 39.079 -1.677 -8.001 1.00 77.50 86 HIS A CA 1
ATOM 693 C C . HIS A 1 86 ? 38.387 -2.681 -8.950 1.00 77.50 86 HIS A C 1
ATOM 695 O O . HIS A 1 86 ? 39.019 -3.639 -9.410 1.00 77.50 86 HIS A O 1
ATOM 701 N N . LYS A 1 87 ? 37.096 -2.479 -9.250 1.00 79.88 87 LYS A N 1
ATOM 702 C CA . LYS A 1 87 ? 36.291 -3.303 -10.170 1.00 79.88 87 LYS A CA 1
ATOM 703 C C . LYS A 1 87 ? 36.186 -2.700 -11.570 1.00 79.88 87 LYS A C 1
ATOM 705 O O . LYS A 1 87 ? 35.560 -3.306 -12.435 1.00 79.88 87 LYS A O 1
ATOM 710 N N . ARG A 1 88 ? 36.826 -1.558 -11.836 1.00 75.06 88 ARG A N 1
ATOM 711 C CA . ARG A 1 88 ? 36.866 -0.931 -13.164 1.00 75.06 88 ARG A CA 1
ATOM 712 C C . ARG A 1 88 ? 37.741 -1.727 -14.125 1.00 75.06 88 ARG A C 1
ATOM 714 O O . ARG A 1 88 ? 38.924 -1.453 -14.313 1.00 75.06 88 ARG A O 1
ATOM 721 N N . LYS A 1 89 ? 37.158 -2.758 -14.728 1.00 76.94 89 LYS A N 1
ATOM 722 C CA . LYS A 1 89 ? 37.768 -3.507 -15.829 1.00 76.94 89 LYS A CA 1
ATOM 723 C C . LYS A 1 89 ? 36.769 -3.608 -16.964 1.00 76.94 89 LYS A C 1
ATOM 725 O O . LYS A 1 89 ? 35.561 -3.656 -16.737 1.00 76.94 89 LYS A O 1
ATOM 730 N N . GLN A 1 90 ? 37.289 -3.659 -18.186 1.00 77.62 90 GLN A N 1
ATOM 731 C CA . GLN A 1 90 ? 36.475 -3.808 -19.386 1.00 77.62 90 GLN A CA 1
ATOM 732 C C . GLN A 1 90 ? 35.516 -4.998 -19.239 1.00 77.62 90 GLN A C 1
ATOM 734 O O . GLN A 1 90 ? 35.950 -6.114 -18.949 1.00 77.62 90 GLN A O 1
ATOM 739 N N . GLY A 1 91 ? 34.225 -4.755 -19.466 1.00 74.25 91 GLY A N 1
ATOM 740 C CA . GLY A 1 91 ? 33.203 -5.801 -19.445 1.00 74.25 91 GLY A CA 1
ATOM 741 C C . GLY A 1 91 ? 32.688 -6.193 -18.056 1.00 74.25 91 GLY A C 1
ATOM 742 O O . GLY A 1 91 ? 31.940 -7.162 -17.959 1.00 74.25 91 GLY A O 1
ATOM 743 N N . ILE A 1 92 ? 33.061 -5.471 -16.994 1.00 83.94 92 ILE A N 1
ATOM 744 C CA . ILE A 1 92 ? 32.415 -5.595 -15.680 1.00 83.94 92 ILE A CA 1
ATOM 745 C C . ILE A 1 92 ? 31.165 -4.709 -15.647 1.00 83.94 92 ILE A C 1
ATOM 747 O O . ILE A 1 92 ? 31.174 -3.594 -16.172 1.00 83.94 92 ILE A O 1
ATOM 751 N N . ASN A 1 93 ? 30.085 -5.218 -15.049 1.00 84.56 93 ASN A N 1
ATOM 752 C CA . ASN A 1 93 ? 28.845 -4.466 -14.887 1.00 84.56 93 ASN A CA 1
ATOM 753 C C . ASN A 1 93 ? 28.990 -3.404 -13.792 1.00 84.56 93 ASN A C 1
ATOM 755 O O . ASN A 1 93 ? 29.609 -3.654 -12.756 1.00 84.56 93 ASN A O 1
ATOM 759 N N . TYR A 1 94 ? 28.359 -2.252 -13.998 1.00 85.31 94 TYR A N 1
ATOM 760 C CA . TYR A 1 94 ? 28.031 -1.359 -12.896 1.00 85.31 94 TYR A CA 1
ATOM 761 C C . TYR A 1 94 ? 26.998 -2.020 -11.984 1.00 85.31 94 TYR A C 1
ATOM 763 O O . TYR A 1 94 ? 26.155 -2.793 -12.444 1.00 85.31 94 TYR A O 1
ATOM 771 N N . ASP A 1 95 ? 27.050 -1.675 -10.703 1.00 88.06 95 ASP A N 1
ATOM 772 C CA . ASP A 1 95 ? 26.007 -2.018 -9.750 1.00 88.06 95 ASP A CA 1
ATOM 773 C C . ASP A 1 95 ? 24.949 -0.907 -9.775 1.00 88.06 95 ASP A C 1
ATOM 775 O O . ASP A 1 95 ? 25.206 0.237 -9.390 1.00 88.06 95 ASP A O 1
ATOM 779 N N . CYS A 1 96 ? 23.794 -1.214 -10.360 1.00 88.44 96 CYS A N 1
ATOM 780 C CA . CYS A 1 96 ? 22.711 -0.265 -10.591 1.00 88.44 96 CYS A CA 1
ATOM 781 C C . CYS A 1 96 ? 21.561 -0.503 -9.618 1.00 88.44 96 CYS A C 1
ATOM 783 O O . CYS A 1 96 ? 21.164 -1.644 -9.375 1.00 88.44 96 CYS A O 1
ATOM 785 N N . ASP A 1 97 ? 20.970 0.587 -9.136 1.00 90.19 97 ASP A N 1
ATOM 786 C CA . ASP A 1 97 ? 19.801 0.516 -8.271 1.00 90.19 97 ASP A CA 1
ATOM 787 C C . ASP A 1 97 ? 18.570 -0.009 -9.028 1.00 90.19 97 ASP A C 1
ATOM 789 O O . ASP A 1 97 ? 18.415 0.140 -10.246 1.00 90.19 97 ASP A O 1
ATOM 793 N N . LEU A 1 98 ? 17.664 -0.635 -8.275 1.00 91.00 98 LEU A N 1
ATOM 794 C CA . LEU A 1 98 ? 16.397 -1.144 -8.790 1.00 91.00 98 LEU A CA 1
ATOM 795 C C . LEU A 1 98 ? 15.465 0.022 -9.133 1.00 91.00 98 LEU A C 1
ATOM 797 O O . LEU A 1 98 ? 15.174 0.864 -8.285 1.00 91.00 98 LEU A O 1
ATOM 801 N N . ILE A 1 99 ? 14.912 0.022 -10.345 1.00 91.06 99 ILE A N 1
ATOM 802 C CA . ILE A 1 99 ? 14.009 1.079 -10.809 1.00 91.06 99 ILE A CA 1
ATOM 803 C C . ILE A 1 99 ? 12.575 0.560 -10.781 1.00 91.06 99 ILE A C 1
ATOM 805 O O . ILE A 1 99 ? 12.250 -0.415 -11.463 1.00 91.06 99 ILE A O 1
ATOM 809 N N . GLN A 1 100 ? 11.681 1.226 -10.052 1.00 92.81 100 GLN A N 1
ATOM 810 C CA . GLN A 1 100 ? 10.261 0.880 -10.079 1.00 92.81 100 GLN A CA 1
ATOM 811 C C . GLN A 1 100 ? 9.636 1.263 -11.421 1.00 92.81 100 GLN A C 1
ATOM 813 O O . GLN A 1 100 ? 9.579 2.434 -11.794 1.00 92.81 100 GLN A O 1
ATOM 818 N N . LEU A 1 101 ? 9.127 0.276 -12.157 1.00 92.81 101 LEU A N 1
ATOM 819 C CA . LEU A 1 101 ? 8.473 0.520 -13.436 1.00 92.81 101 LEU A CA 1
ATOM 820 C C . LEU A 1 101 ? 6.997 0.849 -13.237 1.00 92.81 101 LEU A C 1
ATOM 822 O O . LEU A 1 101 ? 6.565 1.942 -13.598 1.00 92.81 101 LEU A O 1
ATOM 826 N N . PHE A 1 102 ? 6.248 -0.091 -12.662 1.00 93.81 102 PHE A N 1
ATOM 827 C CA . PHE A 1 102 ? 4.836 0.082 -12.338 1.00 93.81 102 PHE A CA 1
ATOM 828 C C . PHE A 1 102 ? 4.422 -0.798 -11.161 1.00 93.81 102 PHE A C 1
ATOM 830 O O . PHE A 1 102 ? 5.039 -1.835 -10.902 1.00 93.81 102 PHE A O 1
ATOM 837 N N . GLU A 1 103 ? 3.338 -0.409 -10.500 1.00 93.56 103 GLU A N 1
ATOM 838 C CA . GLU A 1 103 ? 2.658 -1.210 -9.486 1.00 93.56 103 GLU A CA 1
ATOM 839 C C . GLU A 1 103 ? 1.168 -1.311 -9.824 1.00 93.56 103 GLU A C 1
ATOM 841 O O . GLU A 1 103 ? 0.469 -0.307 -9.919 1.00 93.56 103 GLU A O 1
ATOM 846 N N . LEU A 1 104 ? 0.675 -2.534 -10.021 1.00 93.25 104 LEU A N 1
ATOM 847 C CA . LEU A 1 104 ? -0.755 -2.814 -10.098 1.00 93.25 104 LEU A CA 1
ATOM 848 C C . LEU A 1 104 ? -1.241 -3.266 -8.727 1.00 93.25 104 LEU A C 1
ATOM 850 O O . LEU A 1 104 ? -0.769 -4.269 -8.185 1.00 93.25 104 LEU A O 1
ATOM 854 N N . GLN A 1 105 ? -2.243 -2.570 -8.204 1.00 90.81 105 GLN A N 1
ATOM 855 C CA . GLN A 1 105 ? -2.872 -2.922 -6.928 1.00 90.81 105 GLN A CA 1
ATOM 856 C C . GLN A 1 105 ? -3.828 -4.114 -7.041 1.00 90.81 105 GLN A C 1
ATOM 858 O O . GLN A 1 105 ? -4.233 -4.675 -6.025 1.00 90.81 105 GLN A O 1
ATOM 863 N N . SER A 1 106 ? -4.186 -4.489 -8.270 1.00 90.00 106 SER A N 1
ATOM 864 C CA . SER A 1 106 ? -5.000 -5.654 -8.586 1.00 90.00 106 SER A CA 1
ATOM 865 C C . SER A 1 106 ? -4.382 -6.430 -9.748 1.00 90.00 106 SER A C 1
ATOM 867 O O . SER A 1 106 ? -4.081 -5.872 -10.806 1.00 90.00 106 SER A O 1
ATOM 869 N N . LEU A 1 107 ? -4.194 -7.734 -9.552 1.00 91.31 107 LEU A N 1
ATOM 870 C CA . LEU A 1 107 ? -3.801 -8.671 -10.599 1.00 91.31 107 LEU A CA 1
ATOM 871 C C . LEU A 1 107 ? -5.006 -9.550 -10.961 1.00 91.31 107 LEU A C 1
ATOM 873 O O . LEU A 1 107 ? -5.270 -10.576 -10.330 1.00 91.31 107 LEU A O 1
ATOM 877 N N . TYR A 1 108 ? -5.746 -9.134 -11.985 1.00 90.81 108 TYR A N 1
ATOM 878 C CA . TYR A 1 108 ? -6.996 -9.786 -12.379 1.00 90.81 108 TYR A CA 1
ATOM 879 C C . TYR A 1 108 ? -6.879 -10.714 -13.600 1.00 90.81 108 TYR A C 1
ATOM 881 O O . TYR A 1 108 ? -7.592 -11.719 -13.676 1.00 90.81 108 TYR A O 1
ATOM 889 N N . TYR A 1 109 ? -5.998 -10.387 -14.550 1.00 92.50 109 TYR A N 1
ATOM 890 C CA . TYR A 1 109 ? -5.880 -11.091 -15.832 1.00 92.50 109 TYR A CA 1
ATOM 891 C C . TYR A 1 109 ? -4.842 -12.218 -15.786 1.00 92.50 109 TYR A C 1
ATOM 893 O O . TYR A 1 109 ? -3.906 -12.189 -14.990 1.00 92.50 109 TYR A O 1
ATOM 901 N N . ASP A 1 110 ? -4.970 -13.197 -16.680 1.00 92.19 110 ASP A N 1
ATOM 902 C CA . ASP A 1 110 ? -4.083 -14.371 -16.681 1.00 92.19 110 ASP A CA 1
ATOM 903 C C . ASP A 1 110 ? -2.703 -14.062 -17.297 1.00 92.19 110 ASP A C 1
ATOM 905 O O . ASP A 1 110 ? -1.673 -14.582 -16.857 1.00 92.19 110 ASP A O 1
ATOM 909 N N . PHE A 1 111 ? -2.662 -13.183 -18.307 1.00 93.25 111 PHE A N 1
ATOM 910 C CA . PHE A 1 111 ? -1.446 -12.800 -19.022 1.00 93.25 111 PHE A CA 1
ATOM 911 C C . PHE A 1 111 ? -1.305 -11.286 -19.174 1.00 93.25 111 PHE A C 1
ATOM 913 O O . PHE A 1 111 ? -2.248 -10.580 -19.531 1.00 93.25 111 PHE A O 1
ATOM 920 N N . TYR A 1 112 ? -0.068 -10.816 -19.012 1.00 94.00 112 TYR A N 1
ATOM 921 C CA . TYR A 1 112 ? 0.331 -9.422 -19.191 1.00 94.00 112 TYR A CA 1
ATOM 922 C C . TYR A 1 112 ? 1.479 -9.325 -20.199 1.00 94.00 112 TYR A C 1
ATOM 924 O O . TYR A 1 112 ? 2.468 -10.062 -20.117 1.00 94.00 112 TYR A O 1
ATOM 932 N N . LEU A 1 113 ? 1.374 -8.394 -21.140 1.00 93.31 113 LEU A N 1
ATOM 933 C CA . LEU A 1 113 ? 2.410 -8.053 -22.107 1.00 93.31 113 LEU A CA 1
ATOM 934 C C . LEU A 1 113 ? 2.847 -6.615 -21.862 1.00 93.31 113 LEU A C 1
ATOM 936 O O . LEU A 1 113 ? 2.018 -5.709 -21.867 1.00 93.31 113 LEU A O 1
ATOM 940 N N . ILE A 1 114 ? 4.148 -6.413 -21.680 1.00 93.44 114 ILE A N 1
ATOM 941 C CA . ILE A 1 114 ? 4.728 -5.084 -21.553 1.00 93.44 114 ILE A CA 1
ATOM 942 C C . ILE A 1 114 ? 5.652 -4.801 -22.724 1.00 93.44 114 ILE A C 1
ATOM 944 O O . ILE A 1 114 ? 6.519 -5.610 -23.047 1.00 93.44 114 ILE A O 1
ATOM 948 N N . ASN A 1 115 ? 5.467 -3.634 -23.327 1.00 93.38 115 ASN A N 1
ATOM 949 C CA . ASN A 1 115 ? 6.345 -3.111 -24.357 1.00 93.38 115 ASN A CA 1
ATOM 950 C C . ASN A 1 115 ? 7.016 -1.848 -23.822 1.00 93.38 115 ASN A C 1
ATOM 952 O O . ASN A 1 115 ? 6.333 -0.898 -23.431 1.00 93.38 115 ASN A O 1
ATOM 956 N N . LEU A 1 116 ? 8.347 -1.857 -23.824 1.00 90.81 116 LEU A N 1
ATOM 957 C CA . LEU A 1 116 ? 9.192 -0.737 -23.430 1.00 90.81 116 LEU A CA 1
ATOM 958 C C . LEU A 1 116 ? 9.882 -0.192 -24.674 1.00 90.81 116 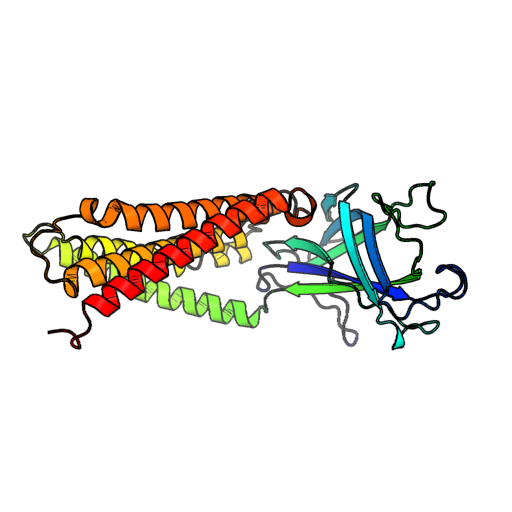LEU A C 1
ATOM 960 O O . LEU A 1 116 ? 10.588 -0.921 -25.367 1.00 90.81 116 LEU A O 1
ATOM 964 N N . GLN A 1 117 ? 9.666 1.086 -24.960 1.00 90.38 117 GLN A N 1
ATOM 965 C CA . GLN A 1 117 ? 10.348 1.799 -26.030 1.00 90.38 117 GLN A CA 1
ATOM 966 C C . GLN A 1 117 ? 11.142 2.949 -25.419 1.00 90.38 117 GLN A C 1
ATOM 968 O O . GLN A 1 117 ? 10.563 3.925 -24.949 1.00 90.38 117 GLN A O 1
ATOM 973 N N . PHE A 1 118 ? 12.466 2.847 -25.448 1.00 84.38 118 PHE A N 1
ATOM 974 C CA . PHE A 1 118 ? 13.353 3.926 -25.024 1.00 84.38 118 PHE A CA 1
ATOM 975 C C . PHE A 1 118 ? 13.357 5.054 -26.058 1.00 84.38 118 PHE A C 1
ATOM 977 O O . PHE A 1 118 ? 13.369 4.797 -27.265 1.00 84.38 118 PHE A O 1
ATOM 984 N N . ILE A 1 119 ? 13.306 6.299 -25.584 1.00 78.44 119 ILE A N 1
ATOM 985 C CA . ILE A 1 119 ? 13.364 7.484 -26.439 1.00 78.44 119 ILE A CA 1
ATOM 986 C C . ILE A 1 119 ? 14.780 8.054 -26.390 1.00 78.44 119 ILE A C 1
ATOM 988 O O . ILE A 1 119 ? 15.250 8.503 -25.345 1.00 78.44 119 ILE A O 1
ATOM 992 N N . ALA A 1 120 ? 15.413 8.085 -27.558 1.00 63.91 120 ALA A N 1
ATOM 993 C CA . ALA A 1 120 ? 16.672 8.770 -27.793 1.00 63.91 120 ALA A CA 1
ATOM 994 C C . ALA A 1 120 ? 16.386 10.209 -28.238 1.00 63.91 120 ALA A C 1
ATOM 996 O O . ALA A 1 120 ? 15.778 10.426 -29.286 1.00 63.91 120 ALA A O 1
ATOM 997 N N . ASN A 1 121 ? 16.823 11.198 -27.471 1.00 51.66 121 ASN A N 1
ATOM 998 C CA . ASN A 1 121 ? 16.962 12.572 -27.943 1.00 51.66 121 ASN A CA 1
ATOM 999 C C . ASN A 1 121 ? 18.286 12.742 -28.714 1.00 51.66 121 ASN A C 1
ATOM 1001 O O . ASN A 1 121 ? 19.365 12.357 -28.280 1.00 51.66 121 ASN A O 1
ATOM 1005 N N . VAL A 1 122 ? 18.207 13.386 -29.874 1.00 41.94 122 VAL A N 1
ATOM 1006 C CA . VAL A 1 122 ? 19.283 13.482 -30.881 1.00 41.94 122 VAL A CA 1
ATOM 1007 C C . VAL A 1 122 ? 20.532 14.261 -30.404 1.00 41.94 122 VAL A C 1
ATOM 1009 O O . VAL A 1 122 ? 21.538 14.293 -31.104 1.00 41.94 122 VAL A O 1
ATOM 1012 N N . LEU A 1 123 ? 20.526 14.847 -29.199 1.00 43.09 123 LEU A N 1
ATOM 1013 C CA . LEU A 1 123 ? 21.725 15.458 -28.606 1.00 43.09 123 LEU A CA 1
ATOM 1014 C C . LEU A 1 123 ? 22.707 14.429 -28.006 1.00 43.09 123 LEU A C 1
ATOM 1016 O O . LEU A 1 123 ? 23.859 14.772 -27.748 1.00 43.09 123 LEU A O 1
ATOM 1020 N N . CYS A 1 124 ? 22.280 13.176 -27.816 1.00 43.22 124 CYS A N 1
ATOM 1021 C CA . CYS A 1 124 ? 23.145 12.051 -27.469 1.00 43.22 124 CYS A CA 1
ATOM 1022 C C . CYS A 1 124 ? 23.188 11.081 -28.654 1.00 43.22 124 CYS A C 1
ATOM 1024 O O . CYS A 1 124 ? 22.151 10.638 -29.136 1.00 43.22 124 CYS A O 1
ATOM 1026 N N . ASN A 1 125 ? 24.378 10.668 -29.092 1.00 34.75 125 ASN A N 1
ATOM 1027 C CA . ASN A 1 125 ? 24.545 9.638 -30.130 1.00 34.75 125 ASN A CA 1
ATOM 1028 C C . ASN A 1 125 ? 24.118 8.216 -29.673 1.00 34.75 125 ASN A C 1
ATOM 1030 O O . ASN A 1 125 ? 24.544 7.226 -30.267 1.00 34.75 125 ASN A O 1
ATOM 1034 N N . PHE A 1 126 ? 23.289 8.079 -28.630 1.00 46.44 126 PHE A N 1
ATOM 1035 C CA . PHE A 1 126 ? 22.797 6.794 -28.134 1.00 46.44 126 PHE A CA 1
ATOM 1036 C C . PHE A 1 126 ? 21.333 6.852 -27.673 1.00 46.44 126 PHE A C 1
ATOM 1038 O O . PHE A 1 126 ? 20.793 7.914 -27.384 1.00 46.44 126 PHE A O 1
ATOM 1045 N N . ILE A 1 127 ? 20.704 5.671 -27.604 1.00 41.78 127 ILE A N 1
ATOM 1046 C CA . ILE A 1 127 ? 19.258 5.421 -27.453 1.00 41.78 127 ILE A CA 1
ATOM 1047 C C . ILE A 1 127 ? 18.651 5.938 -26.127 1.00 41.78 127 ILE A C 1
ATOM 1049 O O . ILE A 1 127 ? 17.436 5.931 -25.942 1.00 41.78 127 ILE A O 1
ATOM 1053 N N . VAL A 1 128 ? 19.482 6.427 -25.210 1.00 42.91 128 VAL A N 1
ATOM 1054 C CA . VAL A 1 128 ? 19.089 6.843 -23.868 1.00 42.91 128 VAL A CA 1
ATOM 1055 C C . VAL A 1 128 ? 19.568 8.269 -23.628 1.00 42.91 128 VAL A C 1
ATOM 1057 O O . VAL A 1 128 ? 20.767 8.534 -23.687 1.00 42.91 128 VAL A O 1
ATOM 1060 N N . CYS A 1 129 ? 18.635 9.183 -23.362 1.00 41.88 129 CYS A N 1
ATOM 1061 C CA . CYS A 1 129 ? 18.958 10.579 -23.089 1.00 41.88 129 CYS A CA 1
ATOM 1062 C C . CYS A 1 129 ? 18.726 10.956 -21.650 1.00 41.88 129 CYS A C 1
ATOM 1064 O O . CYS A 1 129 ? 17.598 10.897 -21.176 1.00 41.88 129 CYS A O 1
ATOM 1066 N N . PHE A 1 130 ? 19.809 11.418 -21.040 1.00 50.12 130 PHE A N 1
ATOM 1067 C CA . PHE A 1 130 ? 19.905 11.850 -19.663 1.00 50.12 130 PHE A CA 1
ATOM 1068 C C . PHE A 1 130 ? 19.727 13.373 -19.603 1.00 50.12 130 PHE A C 1
ATOM 1070 O O . PHE A 1 130 ? 20.508 14.117 -20.186 1.00 50.12 130 PHE A O 1
ATOM 1077 N N . GLU A 1 131 ? 18.648 13.845 -18.971 1.00 36.25 131 GLU A N 1
ATOM 1078 C CA . GLU A 1 131 ? 18.166 15.237 -19.092 1.00 36.25 131 GLU A CA 1
ATOM 1079 C C . GLU A 1 131 ? 18.856 16.239 -18.141 1.00 36.25 131 GLU A C 1
ATOM 1081 O O . GLU A 1 131 ? 18.626 17.433 -18.263 1.00 36.25 131 GLU A O 1
ATOM 1086 N N . ASN A 1 132 ? 19.755 15.801 -17.251 1.00 36.81 132 ASN A N 1
ATOM 1087 C CA . ASN A 1 132 ? 20.517 16.678 -16.349 1.00 36.81 132 ASN A CA 1
ATOM 1088 C C . ASN A 1 132 ? 21.982 16.226 -16.261 1.00 36.81 132 ASN A C 1
ATOM 1090 O O . ASN A 1 132 ? 22.395 15.597 -15.291 1.00 36.81 132 ASN A O 1
ATOM 1094 N N . VAL A 1 133 ? 22.774 16.519 -17.294 1.00 43.41 133 VAL A N 1
ATOM 1095 C CA . VAL A 1 133 ? 24.221 16.246 -17.296 1.00 43.41 133 VAL A CA 1
ATOM 1096 C C . VAL A 1 133 ? 24.959 17.472 -16.757 1.00 43.41 133 VAL A C 1
ATOM 1098 O O . VAL A 1 133 ? 25.637 18.189 -17.488 1.00 43.41 133 VAL A O 1
ATOM 1101 N N . GLU A 1 134 ? 24.835 17.730 -15.457 1.00 37.75 134 GLU A N 1
ATOM 1102 C CA . GLU A 1 134 ? 25.899 18.440 -14.748 1.00 37.75 134 GLU A CA 1
ATOM 1103 C C . GLU A 1 134 ? 26.955 17.395 -14.360 1.00 37.75 134 GLU A C 1
ATOM 1105 O O . GLU A 1 134 ? 26.828 16.699 -13.360 1.00 37.75 134 GLU A O 1
ATOM 1110 N N . LYS A 1 135 ? 27.997 17.273 -15.196 1.00 36.91 135 LYS A N 1
ATOM 1111 C CA . LYS A 1 135 ? 29.247 16.533 -14.928 1.00 36.91 135 LYS A CA 1
ATOM 1112 C C . LYS A 1 135 ? 29.131 15.019 -14.667 1.00 36.91 135 LYS A C 1
ATOM 1114 O O . LYS A 1 135 ? 29.590 14.526 -13.640 1.00 36.91 135 LYS A O 1
ATOM 1119 N N . SER A 1 136 ? 28.650 14.250 -15.636 1.00 40.38 136 SER A N 1
ATOM 1120 C CA . SER A 1 136 ? 28.990 12.821 -15.720 1.00 40.38 136 SER A CA 1
ATOM 1121 C C . SER A 1 136 ? 29.639 12.537 -17.075 1.00 40.38 136 SER A C 1
ATOM 1123 O O . SER A 1 136 ? 28.984 12.167 -18.039 1.00 40.38 136 SER A O 1
ATOM 1125 N N . GLU A 1 137 ? 30.954 12.761 -17.164 1.00 43.47 137 GLU A N 1
ATOM 1126 C CA . GLU A 1 137 ? 31.760 12.550 -18.383 1.00 43.47 137 GLU A CA 1
ATOM 1127 C C . GLU A 1 137 ? 32.042 11.067 -18.691 1.00 43.47 137 GLU A C 1
ATOM 1129 O O . GLU A 1 137 ? 32.765 10.756 -19.634 1.00 43.47 137 GLU A O 1
ATOM 1134 N N . HIS A 1 138 ? 31.454 10.132 -17.941 1.00 51.25 138 HIS A N 1
ATOM 1135 C CA . HIS A 1 138 ? 31.791 8.718 -18.046 1.00 51.25 138 HIS A CA 1
ATOM 1136 C C . HIS A 1 138 ? 30.536 7.859 -18.218 1.00 51.25 138 HIS A C 1
ATOM 1138 O O . HIS A 1 138 ? 29.778 7.632 -17.270 1.00 51.25 138 HIS A O 1
ATOM 1144 N N . PHE A 1 139 ? 30.324 7.373 -19.441 1.00 56.69 139 PHE A N 1
ATOM 1145 C CA . PHE A 1 139 ? 29.115 6.651 -19.828 1.00 56.69 139 PHE A CA 1
ATOM 1146 C C . PHE A 1 139 ? 29.356 5.139 -19.895 1.00 56.69 139 PHE A C 1
ATOM 1148 O O . PHE A 1 139 ? 30.348 4.679 -20.457 1.00 56.69 139 PHE A O 1
ATOM 1155 N N . GLY A 1 140 ? 28.416 4.364 -19.352 1.00 61.50 140 GLY A N 1
ATOM 1156 C CA . GLY A 1 140 ? 28.367 2.910 -19.508 1.00 61.50 140 GLY A CA 1
ATOM 1157 C C . GLY A 1 140 ? 27.481 2.476 -20.683 1.00 61.50 140 GLY A C 1
ATOM 1158 O O . GLY A 1 140 ? 26.591 3.209 -21.116 1.00 61.50 140 GLY A O 1
ATOM 1159 N N . PHE A 1 141 ? 27.711 1.270 -21.203 1.00 71.94 141 PHE A N 1
ATOM 1160 C CA . PHE A 1 141 ? 26.931 0.685 -22.299 1.00 71.94 141 PHE A CA 1
ATOM 1161 C C . PHE A 1 141 ? 25.795 -0.188 -21.750 1.00 71.94 141 PHE A C 1
ATOM 1163 O O . PHE A 1 141 ? 26.059 -1.175 -21.066 1.00 71.94 141 PHE A O 1
ATOM 1170 N N . LEU A 1 142 ? 24.532 0.133 -22.056 1.00 77.38 142 LEU A N 1
ATOM 1171 C CA . LEU A 1 142 ? 23.397 -0.716 -21.670 1.00 77.38 142 LEU A CA 1
ATOM 1172 C C . LEU A 1 142 ? 23.410 -2.004 -22.503 1.00 77.38 142 LEU A C 1
ATOM 1174 O O . LEU A 1 142 ? 23.106 -1.979 -23.694 1.00 77.38 142 LEU A O 1
ATOM 1178 N N . ASN A 1 143 ? 23.753 -3.122 -21.868 1.00 81.81 143 ASN A N 1
ATOM 1179 C CA . ASN A 1 143 ? 23.856 -4.421 -22.524 1.00 81.81 143 ASN A CA 1
ATOM 1180 C C . ASN A 1 143 ? 22.522 -5.165 -22.513 1.00 81.81 143 ASN A C 1
ATOM 1182 O O . ASN A 1 143 ? 22.042 -5.599 -23.555 1.00 81.81 143 ASN A O 1
ATOM 1186 N N . ASN A 1 144 ? 21.921 -5.287 -21.328 1.00 85.69 144 ASN A N 1
ATOM 1187 C CA . ASN A 1 144 ? 20.680 -6.018 -21.110 1.00 85.69 144 ASN A CA 1
ATOM 1188 C C . ASN A 1 144 ? 19.763 -5.267 -20.142 1.00 85.69 144 ASN A C 1
ATOM 1190 O O . ASN A 1 144 ? 20.182 -4.382 -19.397 1.00 85.69 144 ASN A O 1
ATOM 1194 N N . LEU A 1 145 ? 18.489 -5.651 -20.162 1.00 87.06 145 LEU A N 1
ATOM 1195 C CA . LEU A 1 145 ? 17.480 -5.165 -19.236 1.00 87.06 145 LEU A CA 1
ATOM 1196 C C . LEU A 1 145 ? 16.786 -6.362 -18.596 1.00 87.06 145 LEU A C 1
ATOM 1198 O O . LEU A 1 145 ? 16.099 -7.127 -19.277 1.00 87.06 145 LEU A O 1
ATOM 1202 N N . SER A 1 146 ? 16.950 -6.507 -17.290 1.00 90.31 146 SER A N 1
ATOM 1203 C CA . SER A 1 146 ? 16.266 -7.529 -16.511 1.00 90.31 146 SER A CA 1
ATOM 1204 C C . SER A 1 146 ? 14.994 -6.945 -15.904 1.00 90.31 146 SER A C 1
ATOM 1206 O O . SER A 1 146 ? 14.983 -5.827 -15.394 1.00 90.31 146 SER A O 1
ATOM 1208 N N . LEU A 1 147 ? 13.898 -7.700 -15.966 1.00 91.06 147 LEU A N 1
ATOM 1209 C CA . LEU A 1 147 ? 12.612 -7.305 -15.396 1.00 91.06 147 LEU A CA 1
ATOM 1210 C C . LEU A 1 147 ? 12.250 -8.268 -14.269 1.00 91.06 147 LEU A C 1
ATOM 1212 O O . LEU A 1 147 ? 12.151 -9.479 -14.478 1.00 91.06 147 LEU A O 1
ATOM 1216 N N . VAL A 1 148 ? 12.031 -7.716 -13.080 1.00 92.31 148 VAL A N 1
ATOM 1217 C CA . VAL A 1 148 ? 11.657 -8.460 -11.880 1.00 92.31 148 VAL A CA 1
ATOM 1218 C C . VAL A 1 148 ? 10.196 -8.163 -11.571 1.00 92.31 148 VAL A C 1
ATOM 1220 O O . VAL A 1 148 ? 9.841 -7.048 -11.208 1.00 92.31 148 VAL A O 1
ATOM 1223 N N . ALA A 1 149 ? 9.346 -9.172 -11.733 1.00 92.25 149 ALA A N 1
ATOM 1224 C CA . ALA A 1 149 ? 7.934 -9.107 -11.381 1.00 92.25 149 ALA A CA 1
ATOM 1225 C C . ALA A 1 149 ? 7.723 -9.756 -10.008 1.00 92.25 149 ALA A C 1
ATOM 1227 O O . ALA A 1 149 ? 7.985 -10.947 -9.826 1.00 92.25 149 ALA A O 1
ATOM 1228 N N . ILE A 1 150 ? 7.257 -8.964 -9.049 1.00 93.50 150 ILE A N 1
ATOM 1229 C CA . ILE A 1 150 ? 6.977 -9.354 -7.672 1.00 93.50 150 ILE A CA 1
ATOM 1230 C C . ILE A 1 150 ? 5.465 -9.345 -7.494 1.00 93.50 150 ILE A C 1
ATOM 1232 O O . ILE A 1 150 ? 4.802 -8.343 -7.741 1.00 93.50 150 ILE A O 1
ATOM 1236 N N . HIS A 1 151 ? 4.916 -10.464 -7.050 1.00 92.50 151 HIS A N 1
ATOM 1237 C CA . HIS A 1 151 ? 3.494 -10.595 -6.773 1.00 92.50 151 HIS A CA 1
ATOM 1238 C C . HIS A 1 151 ? 3.293 -11.360 -5.472 1.00 92.50 151 HIS A C 1
ATOM 1240 O O . HIS A 1 151 ? 4.119 -12.195 -5.081 1.00 92.50 151 HIS A O 1
ATOM 1246 N N . GLN A 1 152 ? 2.169 -11.119 -4.805 1.00 90.00 152 GLN A N 1
ATOM 1247 C CA . GLN A 1 152 ? 1.805 -11.902 -3.635 1.00 90.00 152 GLN A CA 1
ATOM 1248 C C . GLN A 1 152 ? 1.619 -13.379 -4.012 1.00 90.00 152 GLN A C 1
ATOM 1250 O O . GLN A 1 152 ? 1.037 -13.725 -5.045 1.00 90.00 152 GLN A O 1
ATOM 1255 N N . ASN A 1 153 ? 2.124 -14.285 -3.174 1.00 92.62 153 ASN A N 1
ATOM 1256 C CA . ASN A 1 153 ? 1.945 -15.713 -3.406 1.00 92.62 153 ASN A CA 1
ATOM 1257 C C . ASN A 1 153 ? 0.471 -16.096 -3.189 1.00 92.62 153 ASN A C 1
ATOM 1259 O O . ASN A 1 153 ? -0.069 -15.908 -2.099 1.00 92.62 153 ASN A O 1
ATOM 1263 N N . GLY A 1 154 ? -0.168 -16.706 -4.190 1.00 90.50 154 GLY A N 1
ATOM 1264 C CA . GLY A 1 154 ? -1.575 -17.101 -4.101 1.00 90.50 154 GLY A CA 1
ATOM 1265 C C . GLY A 1 154 ? -1.877 -18.076 -2.955 1.00 90.50 154 GLY A C 1
ATOM 1266 O O . GLY A 1 154 ? -2.956 -18.019 -2.367 1.00 90.50 154 GLY A O 1
ATOM 1267 N N . GLY A 1 155 ? -0.923 -18.939 -2.584 1.00 93.50 155 GLY A N 1
ATOM 1268 C CA . GLY A 1 155 ? -1.063 -19.816 -1.414 1.00 93.50 155 GLY A CA 1
ATOM 1269 C C . GLY A 1 155 ? -1.116 -19.038 -0.097 1.00 93.50 155 GLY A C 1
ATOM 1270 O O . GLY A 1 155 ? -1.965 -19.313 0.751 1.00 93.50 155 GLY A O 1
ATOM 1271 N N . PHE A 1 156 ? -0.266 -18.017 0.037 1.00 94.00 156 PHE A N 1
ATOM 1272 C CA . PHE A 1 156 ? -0.288 -17.109 1.182 1.00 94.00 156 PHE A CA 1
ATOM 1273 C C . PHE A 1 156 ? -1.621 -16.358 1.254 1.00 94.00 156 PHE A C 1
ATOM 1275 O O . PHE A 1 156 ? -2.255 -16.355 2.305 1.00 94.00 156 PHE A O 1
ATOM 1282 N N . THR A 1 157 ? -2.106 -15.823 0.130 1.00 93.31 157 THR A N 1
ATOM 1283 C CA . THR A 1 157 ? -3.395 -15.117 0.067 1.00 93.31 157 THR A CA 1
ATOM 1284 C C . THR A 1 157 ? -4.563 -15.979 0.541 1.00 93.31 157 THR A C 1
ATOM 1286 O O . THR A 1 157 ? -5.414 -15.500 1.287 1.00 93.31 157 THR A O 1
ATOM 1289 N N . LYS A 1 158 ? -4.608 -17.261 0.153 1.00 94.25 158 LYS A N 1
ATOM 1290 C CA . LYS A 1 158 ? -5.660 -18.191 0.599 1.00 94.25 158 LYS A CA 1
ATOM 1291 C C . LYS A 1 158 ? -5.665 -18.360 2.117 1.00 94.25 158 LYS A C 1
ATOM 1293 O O . LYS A 1 158 ? -6.720 -18.260 2.740 1.00 94.25 158 LYS A O 1
ATOM 1298 N N . ILE A 1 159 ? -4.492 -18.596 2.705 1.00 95.94 159 ILE A N 1
ATOM 1299 C CA . ILE A 1 159 ? -4.343 -18.754 4.159 1.00 95.94 159 ILE A CA 1
ATOM 1300 C C . ILE A 1 159 ? -4.722 -17.450 4.863 1.00 95.94 159 ILE A C 1
ATOM 1302 O O . ILE A 1 159 ? -5.502 -17.463 5.811 1.00 95.94 159 ILE A O 1
ATOM 1306 N N . TRP A 1 160 ? -4.218 -16.323 4.369 1.00 94.38 160 TRP A N 1
ATOM 1307 C CA . TRP A 1 160 ? -4.457 -15.007 4.943 1.00 94.38 160 TRP A CA 1
ATOM 1308 C C . TRP A 1 160 ? -5.938 -14.607 4.911 1.00 94.38 160 TRP A C 1
ATOM 1310 O O . TRP A 1 160 ? -6.475 -14.186 5.935 1.00 94.38 160 TRP A O 1
ATOM 1320 N N . LEU A 1 161 ? -6.641 -14.821 3.792 1.00 94.25 161 LEU A N 1
ATOM 1321 C CA . LEU A 1 161 ? -8.082 -14.555 3.704 1.00 94.25 161 LEU A CA 1
ATOM 1322 C C . LEU A 1 161 ? -8.908 -15.497 4.581 1.00 94.25 161 LEU A C 1
ATOM 1324 O O . LEU A 1 161 ? -9.876 -15.063 5.210 1.00 94.25 161 LEU A O 1
ATOM 1328 N N . SER A 1 162 ? -8.517 -16.771 4.675 1.00 95.44 162 SER A N 1
ATOM 1329 C CA . SER A 1 162 ? -9.146 -17.709 5.609 1.00 95.44 162 SER A CA 1
ATOM 1330 C C . SER A 1 162 ? -8.992 -17.229 7.052 1.00 95.44 162 SER A C 1
ATOM 1332 O O . SER A 1 162 ? -9.960 -17.235 7.812 1.00 95.44 162 SER A O 1
ATOM 1334 N N . LEU A 1 163 ? -7.793 -16.776 7.422 1.00 95.88 163 LEU A N 1
ATOM 1335 C CA . LEU A 1 163 ? -7.489 -16.264 8.753 1.00 95.88 163 LEU A CA 1
ATOM 1336 C C . LEU A 1 163 ? -8.325 -15.017 9.067 1.00 95.88 163 LEU A C 1
ATOM 1338 O O . LEU A 1 163 ? -8.988 -14.974 10.103 1.00 95.88 163 LEU A O 1
ATOM 1342 N N . LYS A 1 164 ? -8.370 -14.051 8.139 1.00 96.12 164 LYS A N 1
ATOM 1343 C CA . LYS A 1 164 ? -9.219 -12.855 8.241 1.00 96.12 164 LYS A CA 1
ATOM 1344 C C . LYS A 1 164 ? -10.685 -13.209 8.444 1.00 96.12 164 LYS A C 1
ATOM 1346 O O . LYS A 1 164 ? -11.319 -12.666 9.337 1.00 96.12 164 LYS A O 1
ATOM 1351 N N . THR A 1 165 ? -11.207 -14.166 7.681 1.00 96.19 165 THR A N 1
ATOM 1352 C CA . THR A 1 165 ? -12.612 -14.588 7.778 1.00 96.19 165 THR A CA 1
ATOM 1353 C C . THR A 1 165 ? -12.935 -15.182 9.149 1.00 96.19 165 THR A C 1
ATOM 1355 O O . THR A 1 165 ? -13.936 -14.813 9.761 1.00 96.19 165 THR A O 1
ATOM 1358 N N . VAL A 1 166 ? -12.076 -16.070 9.662 1.00 97.38 166 VAL A N 1
ATOM 1359 C CA . VAL A 1 166 ? -12.259 -16.681 10.988 1.00 97.38 166 VAL A CA 1
ATOM 1360 C C . VAL A 1 166 ? -12.186 -15.621 12.084 1.00 97.38 166 VAL A C 1
ATOM 1362 O O . VAL A 1 166 ? -13.089 -15.532 12.918 1.00 97.38 166 VAL A O 1
ATOM 1365 N N . PHE A 1 167 ? -11.147 -14.782 12.069 1.00 96.81 167 PHE A N 1
ATOM 1366 C CA . PHE A 1 167 ? -11.008 -13.735 13.075 1.00 96.81 167 PHE A CA 1
ATOM 1367 C C . PHE A 1 167 ? -12.099 -12.683 12.972 1.00 96.81 167 PHE A C 1
ATOM 1369 O O . PHE A 1 167 ? -12.545 -12.221 14.011 1.00 96.81 167 PHE A O 1
ATOM 1376 N N . PHE A 1 168 ? -12.589 -12.351 11.779 1.00 97.19 168 PHE A N 1
ATOM 1377 C CA . PHE A 1 168 ? -13.688 -11.407 11.610 1.00 97.19 168 PHE A CA 1
ATOM 1378 C C . PHE A 1 168 ? -14.923 -11.844 12.388 1.00 97.19 168 PHE A C 1
ATOM 1380 O O . PHE A 1 168 ? -15.461 -11.051 13.157 1.00 97.19 168 PHE A O 1
ATOM 1387 N N . VAL A 1 169 ? -15.330 -13.110 12.250 1.00 97.50 169 VAL A N 1
ATOM 1388 C CA . VAL A 1 169 ? -16.483 -13.653 12.979 1.00 97.50 169 VAL A CA 1
ATOM 1389 C C . VAL A 1 169 ? -16.250 -13.579 14.488 1.00 97.50 169 VAL A C 1
ATOM 1391 O O . VAL A 1 169 ? -17.115 -13.094 15.214 1.00 97.50 169 VAL A O 1
ATOM 1394 N N . ILE A 1 170 ? -15.071 -13.996 14.960 1.00 97.25 170 ILE A N 1
ATOM 1395 C CA . ILE A 1 170 ? -14.725 -13.956 16.389 1.00 97.25 170 ILE A CA 1
ATOM 1396 C C . ILE A 1 170 ? -14.764 -12.515 16.909 1.00 97.25 170 ILE A C 1
ATOM 1398 O O . ILE A 1 170 ? -15.471 -12.224 17.872 1.00 97.25 170 ILE A O 1
ATOM 1402 N N . THR A 1 171 ? -14.052 -11.595 16.255 1.00 96.62 171 THR A N 1
ATOM 1403 C CA . THR A 1 171 ? -13.952 -10.203 16.701 1.00 96.62 171 THR A CA 1
ATOM 1404 C C . THR A 1 171 ? -15.287 -9.479 16.616 1.00 96.62 171 THR A C 1
ATOM 1406 O O . THR A 1 171 ? -15.612 -8.730 17.530 1.00 96.62 171 THR A O 1
ATOM 1409 N N . LEU A 1 172 ? -16.101 -9.753 15.592 1.00 97.44 172 LEU A N 1
ATOM 1410 C CA . LEU A 1 172 ? -17.433 -9.170 15.447 1.00 97.44 172 LEU A CA 1
ATOM 1411 C C . LEU A 1 172 ? -18.364 -9.623 16.577 1.00 97.44 172 LEU A C 1
ATOM 1413 O O . LEU A 1 172 ? -19.032 -8.790 17.187 1.00 97.44 172 LEU A O 1
ATOM 1417 N N . LEU A 1 173 ? -18.393 -10.923 16.890 1.00 97.75 173 LEU A N 1
ATOM 1418 C CA . LEU A 1 173 ? -19.222 -11.451 17.976 1.00 97.75 173 LEU A CA 1
ATOM 1419 C C . LEU A 1 173 ? -18.787 -10.897 19.336 1.00 97.75 173 LEU A C 1
ATOM 1421 O O . LEU A 1 173 ? -19.635 -10.455 20.113 1.00 97.75 173 LEU A O 1
ATOM 1425 N N . THR A 1 174 ? -17.480 -10.862 19.614 1.00 96.50 174 THR A N 1
ATOM 1426 C CA . THR A 1 174 ? -16.947 -10.261 20.844 1.00 96.50 174 THR A CA 1
ATOM 1427 C C . THR A 1 174 ? -17.263 -8.768 20.924 1.00 96.50 174 THR A C 1
ATOM 1429 O O . THR A 1 174 ? -17.645 -8.285 21.989 1.00 96.50 174 THR A O 1
ATOM 1432 N N . PHE A 1 175 ? -17.162 -8.039 19.811 1.00 97.00 175 PHE A N 1
ATOM 1433 C CA . PHE A 1 175 ? -17.462 -6.612 19.758 1.00 97.00 175 PHE A CA 1
ATOM 1434 C C . PHE A 1 175 ? -18.947 -6.326 20.017 1.00 97.00 175 PHE A C 1
ATOM 1436 O O . PHE A 1 175 ? -19.270 -5.504 20.872 1.00 97.00 175 PHE A O 1
ATOM 1443 N N . ILE A 1 176 ? -19.857 -7.058 19.364 1.00 96.88 176 ILE A N 1
ATOM 1444 C CA . ILE A 1 176 ? -21.307 -6.948 19.599 1.00 96.88 176 ILE A CA 1
ATOM 1445 C C . ILE A 1 176 ? -21.647 -7.291 21.054 1.00 96.88 176 ILE A C 1
ATOM 1447 O O . ILE A 1 176 ? -22.402 -6.569 21.705 1.00 96.88 176 ILE A O 1
ATOM 1451 N N . TRP A 1 177 ? -21.073 -8.372 21.589 1.00 96.94 177 TRP A N 1
ATOM 1452 C CA . TRP A 1 177 ? -21.258 -8.751 22.989 1.00 96.94 177 TRP A CA 1
ATOM 1453 C C . TRP A 1 177 ? -20.796 -7.645 23.947 1.00 96.94 177 TRP A C 1
ATOM 1455 O O . TRP A 1 177 ? -21.514 -7.311 24.890 1.00 96.94 177 TRP A O 1
ATOM 1465 N N . TYR A 1 178 ? -19.635 -7.042 23.685 1.00 95.38 178 TYR A N 1
ATOM 1466 C CA . TYR A 1 178 ? -19.081 -5.970 24.508 1.00 95.38 178 TYR A CA 1
ATOM 1467 C C . TYR A 1 178 ? -19.964 -4.715 24.485 1.00 95.38 178 TYR A C 1
ATOM 1469 O O . TYR A 1 178 ? -20.270 -4.161 25.541 1.00 95.38 178 TYR A O 1
ATOM 1477 N N . LEU A 1 179 ? -20.455 -4.316 23.306 1.00 94.06 179 LEU A N 1
ATOM 1478 C CA . LEU A 1 179 ? -21.396 -3.200 23.164 1.00 94.06 179 LEU A CA 1
ATOM 1479 C C . LEU A 1 179 ? -22.692 -3.446 23.945 1.00 94.06 179 LEU A C 1
ATOM 1481 O O . LEU A 1 179 ? -23.122 -2.587 24.717 1.00 94.06 179 LEU A O 1
ATOM 1485 N N . ASN A 1 180 ? -23.272 -4.641 23.812 1.00 94.62 180 ASN A N 1
ATOM 1486 C CA . ASN A 1 180 ? -24.466 -5.027 24.564 1.00 94.62 180 ASN A CA 1
ATOM 1487 C C . ASN A 1 180 ? -24.210 -5.007 26.076 1.00 94.62 180 ASN A C 1
ATOM 1489 O O . ASN A 1 180 ? -25.071 -4.587 26.850 1.00 94.62 180 ASN A O 1
ATOM 1493 N N . ARG A 1 181 ? -23.022 -5.436 26.519 1.00 94.38 181 ARG A N 1
ATOM 1494 C CA . ARG A 1 181 ? -22.657 -5.437 27.937 1.00 94.38 181 ARG A CA 1
ATOM 1495 C C . ARG A 1 181 ? -22.535 -4.024 28.503 1.00 94.38 181 ARG A C 1
ATOM 1497 O O . ARG A 1 181 ? -22.993 -3.796 29.621 1.00 94.38 181 ARG A O 1
ATOM 1504 N N . ILE A 1 182 ? -21.962 -3.092 27.743 1.00 92.19 182 ILE A N 1
ATOM 1505 C CA . ILE A 1 182 ? -21.868 -1.683 28.139 1.00 92.19 182 ILE A CA 1
ATOM 1506 C C . ILE A 1 182 ? -23.261 -1.066 28.281 1.00 92.19 182 ILE A C 1
ATOM 1508 O O . ILE A 1 182 ? -23.540 -0.425 29.289 1.00 92.19 182 ILE A O 1
ATOM 1512 N N . GLN A 1 183 ? -24.162 -1.311 27.327 1.00 89.50 183 GLN A N 1
ATOM 1513 C CA . GLN A 1 183 ? -25.520 -0.751 27.352 1.00 89.50 183 GLN A CA 1
ATOM 1514 C C . GLN A 1 183 ? -26.367 -1.229 28.544 1.00 89.50 183 GLN A C 1
ATOM 1516 O O . GLN A 1 183 ? -27.296 -0.540 28.958 1.00 89.50 183 GLN A O 1
ATOM 1521 N N . GLN A 1 184 ? -26.060 -2.397 29.116 1.00 92.12 184 GLN A N 1
ATOM 1522 C CA . GLN A 1 184 ? -26.757 -2.919 30.298 1.00 92.12 184 GLN A CA 1
ATOM 1523 C C . GLN A 1 184 ? -26.340 -2.236 31.611 1.00 92.12 184 GLN A C 1
ATOM 1525 O O . GLN A 1 184 ? -27.022 -2.389 32.627 1.00 92.12 184 GLN A O 1
ATOM 1530 N N . LEU A 1 185 ? -25.219 -1.512 31.631 1.00 90.88 185 LEU A N 1
ATOM 1531 C CA . LEU A 1 185 ? -24.749 -0.797 32.814 1.00 90.88 185 LEU A CA 1
ATOM 1532 C C . LEU A 1 185 ? -25.490 0.545 32.927 1.00 90.88 185 LEU A C 1
ATOM 1534 O O . LEU A 1 185 ? -25.504 1.336 31.994 1.00 90.88 185 LEU A O 1
ATOM 1538 N N . LYS A 1 186 ? -26.082 0.842 34.092 1.00 82.00 186 LYS A N 1
ATOM 1539 C CA . LYS A 1 186 ? -26.846 2.086 34.346 1.00 82.00 186 LYS A CA 1
ATOM 1540 C C . LYS A 1 186 ? -25.977 3.351 34.521 1.00 82.00 186 LYS A C 1
ATOM 1542 O O . LYS A 1 186 ? -26.431 4.308 35.140 1.00 82.00 186 LYS A O 1
ATOM 1547 N N . ARG A 1 187 ? -24.727 3.347 34.053 1.00 84.81 187 ARG A N 1
ATOM 1548 C CA . ARG A 1 187 ? -23.781 4.468 34.190 1.00 84.81 187 ARG A CA 1
ATOM 1549 C C . ARG A 1 187 ? -23.342 4.974 32.826 1.00 84.81 187 ARG A C 1
ATOM 1551 O O . ARG A 1 187 ? -23.373 4.220 31.856 1.00 84.81 187 ARG A O 1
ATOM 1558 N N . ASP A 1 188 ? -22.864 6.211 32.783 1.00 81.94 188 ASP A N 1
ATOM 1559 C CA . ASP A 1 188 ? -22.229 6.743 31.584 1.00 81.94 188 ASP A CA 1
ATOM 1560 C C . ASP A 1 188 ? -20.948 5.968 31.244 1.00 81.94 188 ASP A C 1
ATOM 1562 O O . ASP A 1 188 ? -20.238 5.447 32.113 1.00 81.94 188 ASP A O 1
ATOM 1566 N N . THR A 1 189 ? -20.668 5.874 29.944 1.00 81.50 189 THR A N 1
ATOM 1567 C CA . THR A 1 189 ? -19.485 5.189 29.415 1.00 81.50 189 THR A CA 1
ATOM 1568 C C . THR A 1 189 ? -18.217 5.955 29.772 1.00 81.50 189 THR A C 1
ATOM 1570 O O . THR A 1 189 ? -18.093 7.137 29.419 1.00 81.50 189 THR A O 1
ATOM 1573 N N . ASN A 1 190 ? -17.263 5.266 30.394 1.00 85.44 190 ASN A N 1
ATOM 1574 C CA . ASN A 1 190 ? -15.964 5.834 30.747 1.00 85.44 190 ASN A CA 1
ATOM 1575 C C . ASN A 1 190 ? -15.126 6.109 29.488 1.00 85.44 190 ASN A C 1
ATOM 1577 O O . ASN A 1 190 ? -15.384 5.555 28.414 1.00 85.44 190 ASN A O 1
ATOM 1581 N N . LEU A 1 191 ? -14.102 6.959 29.606 1.00 84.56 191 LEU A N 1
ATOM 1582 C CA . LEU A 1 191 ? -13.234 7.302 28.478 1.00 84.56 191 LEU A CA 1
ATOM 1583 C C . LEU A 1 191 ? -12.511 6.063 27.929 1.00 84.56 191 LEU A C 1
ATOM 1585 O O . LEU A 1 191 ? -12.518 5.849 26.714 1.00 84.56 191 LEU A O 1
ATOM 1589 N N . LEU A 1 192 ? -11.983 5.202 28.803 1.00 86.69 192 LEU A N 1
ATOM 1590 C CA . LEU A 1 192 ? -11.390 3.930 28.395 1.00 86.69 192 LEU A CA 1
ATOM 1591 C C . LEU A 1 192 ? -12.355 3.026 27.614 1.00 86.69 192 LEU A C 1
ATOM 1593 O O . LEU A 1 192 ? -11.966 2.442 26.607 1.00 86.69 192 LEU A O 1
ATOM 1597 N N . GLU A 1 193 ? -13.620 2.929 28.032 1.00 90.44 193 GLU A N 1
ATOM 1598 C CA . GLU A 1 193 ? -14.624 2.109 27.336 1.00 90.44 193 GLU A CA 1
ATOM 1599 C C . GLU A 1 193 ? -14.892 2.646 25.929 1.00 90.44 193 GLU A C 1
ATOM 1601 O O . GLU A 1 193 ? -14.955 1.874 24.976 1.00 90.44 193 GLU A O 1
ATOM 1606 N N . LYS A 1 194 ? -14.957 3.974 25.766 1.00 90.25 194 LYS A N 1
ATOM 1607 C CA . LYS A 1 194 ? -15.058 4.607 24.441 1.00 90.25 194 LYS A CA 1
ATOM 1608 C C . LYS A 1 194 ? -13.843 4.286 23.564 1.00 90.25 194 LYS A C 1
ATOM 1610 O O . LYS A 1 194 ? -14.003 4.024 22.374 1.00 90.25 194 LYS A O 1
ATOM 1615 N N . CYS A 1 195 ? -12.643 4.257 24.142 1.00 91.38 195 CYS A N 1
ATOM 1616 C CA . CYS A 1 195 ? -11.420 3.903 23.416 1.00 91.38 195 CYS A CA 1
ATO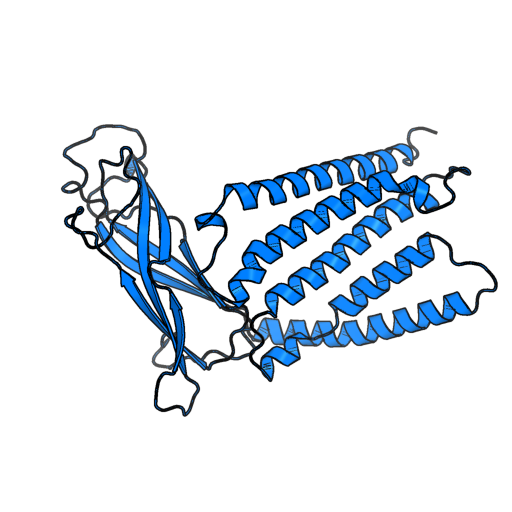M 1617 C C . CYS A 1 195 ? -11.374 2.418 23.042 1.00 91.38 195 CYS A C 1
ATOM 1619 O O . CYS A 1 195 ? -10.953 2.080 21.940 1.00 91.38 195 CYS A O 1
ATOM 1621 N N . LEU A 1 196 ? -11.857 1.532 23.914 1.00 93.25 196 LEU A N 1
ATOM 1622 C CA . LEU A 1 196 ? -12.008 0.107 23.614 1.00 93.25 196 LEU A CA 1
ATOM 1623 C C . LEU A 1 196 ? -13.056 -0.138 22.526 1.00 93.25 196 LEU A C 1
ATOM 1625 O O . LEU A 1 196 ? -12.855 -1.011 21.686 1.00 93.25 196 LEU A O 1
ATOM 1629 N N . ILE A 1 197 ? -14.134 0.653 22.483 1.00 95.00 197 ILE A N 1
ATOM 1630 C CA . ILE A 1 197 ? -15.094 0.617 21.372 1.00 95.00 197 ILE A CA 1
ATOM 1631 C C . ILE A 1 197 ? -14.408 1.019 20.060 1.00 95.00 197 ILE A C 1
ATOM 1633 O O . ILE A 1 197 ? -14.551 0.316 19.060 1.00 95.00 197 ILE A O 1
ATOM 1637 N N . LEU A 1 198 ? -13.628 2.106 20.062 1.00 95.06 198 LEU A N 1
ATOM 1638 C CA . LEU A 1 198 ? -12.867 2.550 18.890 1.00 95.06 198 LEU A CA 1
ATOM 1639 C C . LEU A 1 198 ? -11.860 1.483 18.425 1.00 95.06 198 LEU A C 1
ATOM 1641 O O . LEU A 1 198 ? -11.799 1.167 17.239 1.00 95.06 198 LEU A O 1
ATOM 1645 N N . LEU A 1 199 ? -11.113 0.882 19.353 1.00 96.25 199 LEU A N 1
ATOM 1646 C CA . LEU A 1 199 ? -10.148 -0.177 19.055 1.00 96.25 199 LEU A CA 1
ATOM 1647 C C . LEU A 1 199 ? -10.834 -1.454 18.549 1.00 96.25 199 LEU A C 1
ATOM 1649 O O . LEU A 1 199 ? -10.380 -2.054 17.577 1.00 96.25 199 LEU A O 1
ATOM 1653 N N . GLY A 1 200 ? -11.950 -1.849 19.166 1.00 96.25 200 GLY A N 1
ATOM 1654 C CA . GLY A 1 200 ? -12.762 -2.989 18.746 1.00 96.25 200 GLY A CA 1
ATOM 1655 C C . GLY A 1 200 ? -13.327 -2.805 17.338 1.00 96.25 200 GLY A C 1
ATOM 1656 O O . GLY A 1 200 ? -13.259 -3.731 16.527 1.00 96.25 200 GLY A O 1
ATOM 1657 N N . PHE A 1 201 ? -13.789 -1.594 17.009 1.00 96.56 201 PHE A N 1
ATOM 1658 C CA . PHE A 1 201 ? -14.156 -1.227 15.643 1.00 96.56 201 PHE A CA 1
ATOM 1659 C C . PHE A 1 201 ? -12.949 -1.317 14.703 1.00 96.56 201 PHE A C 1
ATOM 1661 O O . PHE A 1 201 ? -13.051 -1.961 13.662 1.00 96.56 201 PHE A O 1
ATOM 1668 N N . GLY A 1 202 ? -11.799 -0.751 15.087 1.00 96.19 202 GLY A N 1
ATOM 1669 C CA . GLY A 1 202 ? -10.556 -0.783 14.314 1.00 96.19 202 GLY A CA 1
ATOM 1670 C C . GLY A 1 202 ? -10.082 -2.200 13.967 1.00 96.19 202 GLY A C 1
ATOM 1671 O O . GLY A 1 202 ? -9.723 -2.459 12.822 1.00 96.19 202 GLY A O 1
ATOM 1672 N N . ILE A 1 203 ? -10.137 -3.138 14.915 1.00 96.38 203 ILE A N 1
ATOM 1673 C CA . ILE A 1 203 ? -9.785 -4.549 14.682 1.00 96.38 203 ILE A CA 1
ATOM 1674 C C . ILE A 1 203 ? -10.848 -5.244 13.824 1.00 96.38 203 ILE A C 1
ATOM 1676 O O . ILE A 1 203 ? -10.516 -5.950 12.872 1.00 96.38 203 ILE A O 1
ATOM 1680 N N . THR A 1 204 ? -12.131 -5.044 14.142 1.00 96.56 204 THR A N 1
ATOM 1681 C CA . THR A 1 204 ? -13.233 -5.704 13.427 1.00 96.56 204 THR A CA 1
ATOM 1682 C C . THR A 1 204 ? -13.248 -5.289 11.964 1.00 96.56 204 THR A C 1
ATOM 1684 O O . THR A 1 204 ? -13.324 -6.157 11.095 1.00 96.56 204 THR A O 1
ATOM 1687 N N . GLN A 1 205 ? -13.108 -3.987 11.679 1.00 96.50 205 GLN A N 1
ATOM 1688 C CA . GLN A 1 205 ? -13.016 -3.517 10.304 1.00 96.50 205 GLN A CA 1
ATOM 1689 C C . GLN A 1 205 ? -11.798 -4.113 9.612 1.00 96.50 205 GLN A C 1
ATOM 1691 O O . GLN A 1 205 ? -11.954 -4.500 8.468 1.00 96.50 205 GLN A O 1
ATOM 1696 N N . LEU A 1 206 ? -10.633 -4.257 10.264 1.00 95.44 206 LEU A N 1
ATOM 1697 C CA . LEU A 1 206 ? -9.397 -4.742 9.627 1.00 95.44 206 LEU A CA 1
ATOM 1698 C C . LEU A 1 206 ? -9.512 -6.209 9.187 1.00 95.44 206 LEU A C 1
ATOM 1700 O O . LEU A 1 206 ? -8.972 -6.600 8.149 1.00 95.44 206 LEU A O 1
ATOM 1704 N N . ASN A 1 207 ? -10.268 -7.002 9.947 1.00 96.19 207 ASN A N 1
ATOM 1705 C CA . ASN A 1 207 ? -10.505 -8.412 9.658 1.00 96.19 207 ASN A CA 1
ATOM 1706 C C . ASN A 1 207 ? -11.568 -8.655 8.578 1.00 96.19 207 ASN A C 1
ATOM 1708 O O . ASN A 1 207 ? -11.635 -9.769 8.067 1.00 96.19 207 ASN A O 1
ATOM 1712 N N . VAL A 1 208 ? -12.374 -7.654 8.186 1.00 95.62 208 VAL A N 1
ATOM 1713 C CA . VAL A 1 208 ? -13.345 -7.819 7.086 1.00 95.62 208 VAL A CA 1
ATOM 1714 C C . VAL A 1 208 ? -12.603 -8.295 5.824 1.00 95.62 208 VAL A C 1
ATOM 1716 O O . VAL A 1 208 ? -11.712 -7.585 5.347 1.00 95.62 208 VAL A O 1
ATOM 1719 N N . PRO A 1 209 ? -12.941 -9.459 5.248 1.00 94.56 209 PRO A N 1
ATOM 1720 C CA . PRO A 1 209 ? -12.193 -10.017 4.125 1.00 94.56 209 PRO A CA 1
ATOM 1721 C C . PRO A 1 209 ? -12.658 -9.400 2.792 1.00 94.56 209 PRO A C 1
ATOM 1723 O O . PRO A 1 209 ? -13.205 -10.081 1.925 1.00 94.56 209 PRO A O 1
ATOM 1726 N N . VAL A 1 210 ? -12.494 -8.081 2.632 1.00 92.94 210 VAL A N 1
ATOM 1727 C CA . VAL A 1 210 ? -12.936 -7.342 1.428 1.00 92.94 210 VAL A CA 1
ATOM 1728 C C . VAL A 1 210 ? -12.195 -7.788 0.170 1.00 92.94 210 VAL A C 1
ATOM 1730 O O . VAL A 1 210 ? -12.689 -7.599 -0.935 1.00 92.94 210 VAL A O 1
ATOM 1733 N N . GLU A 1 211 ? -11.025 -8.402 0.318 1.00 91.31 211 GLU A N 1
ATOM 1734 C CA . GLU A 1 211 ? -10.172 -8.800 -0.792 1.00 91.31 211 GLU A CA 1
ATOM 1735 C C . GLU A 1 211 ? -10.754 -9.981 -1.581 1.00 91.31 211 GLU A C 1
ATOM 1737 O O . GLU A 1 211 ? -10.345 -10.217 -2.717 1.00 91.31 211 GLU A O 1
ATOM 1742 N N . PHE A 1 212 ? -11.771 -10.673 -1.041 1.00 91.69 212 PHE A N 1
ATOM 1743 C CA . PHE A 1 212 ? -12.599 -11.589 -1.832 1.00 91.69 212 PHE A CA 1
ATOM 1744 C C . PHE A 1 212 ? -13.271 -10.888 -3.017 1.00 91.69 212 PHE A C 1
ATOM 1746 O O . PHE A 1 212 ? -13.471 -11.522 -4.053 1.00 91.69 212 PHE A O 1
ATOM 1753 N N . LEU A 1 213 ? -13.580 -9.590 -2.903 1.00 90.25 213 LEU A N 1
ATOM 1754 C CA . LEU A 1 213 ? -14.147 -8.818 -4.009 1.00 90.25 213 LEU A CA 1
ATOM 1755 C C . LEU A 1 213 ? -13.192 -8.763 -5.204 1.00 90.25 213 LEU A C 1
ATOM 1757 O O . LEU A 1 213 ? -13.668 -8.834 -6.335 1.00 90.25 213 LEU A O 1
ATOM 1761 N N . ASN A 1 214 ? -11.873 -8.746 -4.967 1.00 87.31 214 ASN A N 1
ATOM 1762 C CA . ASN A 1 214 ? -10.882 -8.699 -6.046 1.00 87.31 214 ASN A CA 1
ATOM 1763 C C . ASN A 1 214 ? -10.834 -9.989 -6.885 1.00 87.31 214 ASN A C 1
ATOM 1765 O O . ASN A 1 214 ? -10.369 -10.001 -8.019 1.00 87.31 214 ASN A O 1
ATOM 1769 N N . LEU A 1 215 ? -11.324 -11.111 -6.341 1.00 88.25 215 LEU A N 1
ATOM 1770 C CA . LEU A 1 215 ? -11.434 -12.362 -7.100 1.00 88.25 215 LEU A CA 1
ATOM 1771 C C . LEU A 1 215 ? -12.592 -12.319 -8.109 1.00 88.25 215 LEU A C 1
ATOM 1773 O O . LEU A 1 215 ? -12.554 -13.006 -9.137 1.00 88.25 215 LEU A O 1
ATOM 1777 N N . LEU A 1 216 ? -13.629 -11.539 -7.792 1.00 87.81 216 LEU A N 1
ATOM 1778 C CA . LEU A 1 216 ? -14.847 -11.408 -8.587 1.00 87.81 216 LEU A CA 1
ATOM 1779 C C . LEU A 1 216 ? -14.697 -10.303 -9.635 1.00 87.81 216 LEU A C 1
ATOM 1781 O O . LEU A 1 216 ? -15.002 -10.522 -10.807 1.00 87.81 216 LEU A O 1
ATOM 1785 N N . MET A 1 217 ? -14.197 -9.143 -9.217 1.00 88.94 217 MET A N 1
ATOM 1786 C CA . MET A 1 217 ? -14.097 -7.927 -10.021 1.00 88.94 217 MET A CA 1
ATOM 1787 C C . MET A 1 217 ? -12.699 -7.333 -9.891 1.00 88.94 217 MET A C 1
ATOM 1789 O O . MET A 1 217 ? -12.078 -7.473 -8.843 1.00 88.94 217 MET A O 1
ATOM 1793 N N . ASP A 1 218 ? -12.230 -6.656 -10.934 1.00 87.75 218 ASP A N 1
ATOM 1794 C CA . ASP A 1 218 ? -10.948 -5.957 -10.902 1.00 87.75 218 ASP A CA 1
ATOM 1795 C C . ASP A 1 218 ? -11.076 -4.674 -10.067 1.00 87.75 218 ASP A C 1
ATOM 1797 O O . ASP A 1 218 ? -11.775 -3.738 -10.461 1.00 87.75 218 ASP A O 1
ATOM 1801 N N . MET A 1 219 ? -10.481 -4.660 -8.871 1.00 88.75 219 MET A N 1
ATOM 1802 C CA . MET A 1 219 ? -10.576 -3.548 -7.922 1.00 88.75 219 MET A CA 1
ATOM 1803 C C . MET A 1 219 ? -9.206 -2.882 -7.763 1.00 88.75 219 MET A C 1
ATOM 1805 O O . MET A 1 219 ? -8.451 -3.170 -6.836 1.00 88.75 219 MET A O 1
ATOM 1809 N N . GLU A 1 220 ? -8.911 -1.936 -8.652 1.00 87.81 220 GLU A N 1
ATOM 1810 C CA . GLU A 1 220 ? -7.617 -1.242 -8.782 1.00 87.81 220 GLU A CA 1
ATOM 1811 C C . GLU A 1 220 ? -7.197 -0.392 -7.563 1.00 87.81 220 GLU A C 1
ATOM 1813 O O . GLU A 1 220 ? -6.081 0.108 -7.530 1.00 87.81 220 GLU A O 1
ATOM 1818 N N . PHE A 1 221 ? -8.052 -0.236 -6.546 1.00 90.50 221 PHE A N 1
ATOM 1819 C CA . PHE A 1 221 ? -7.754 0.496 -5.304 1.00 90.50 221 PHE A CA 1
ATOM 1820 C C . PHE A 1 221 ? -7.607 -0.415 -4.070 1.00 90.50 221 PHE A C 1
ATOM 1822 O O . PHE A 1 221 ? -7.620 0.061 -2.932 1.00 90.50 221 PHE A O 1
ATOM 1829 N N . MET A 1 222 ? -7.528 -1.739 -4.263 1.00 90.06 222 MET A N 1
ATOM 1830 C CA . MET A 1 222 ? -7.555 -2.716 -3.167 1.00 90.06 222 MET A CA 1
ATOM 1831 C C . MET A 1 222 ? -6.399 -2.533 -2.173 1.00 90.06 222 MET A C 1
ATOM 1833 O O . MET A 1 222 ? -6.640 -2.514 -0.964 1.00 90.06 222 MET A O 1
ATOM 1837 N N . SER A 1 223 ? -5.164 -2.361 -2.656 1.00 89.81 223 SER A N 1
ATOM 1838 C CA . SER A 1 223 ? -4.007 -2.106 -1.785 1.00 89.81 223 SER A CA 1
ATOM 1839 C C . SER A 1 223 ? -4.188 -0.812 -0.994 1.00 89.81 223 SER A C 1
ATOM 1841 O O . SER A 1 223 ? -4.099 -0.836 0.231 1.00 89.81 223 SER A O 1
ATOM 1843 N N . PHE A 1 224 ? -4.571 0.278 -1.668 1.00 92.75 224 PHE A N 1
ATOM 1844 C CA . PHE A 1 224 ? -4.812 1.568 -1.022 1.00 92.75 224 PHE A CA 1
ATOM 1845 C C . PHE A 1 224 ? -5.885 1.491 0.080 1.00 92.75 224 PHE A C 1
ATOM 1847 O O . PHE A 1 224 ? -5.711 2.021 1.180 1.00 92.75 224 PHE A O 1
ATOM 1854 N N . LEU A 1 225 ? -6.986 0.769 -0.162 1.00 93.25 225 LEU A N 1
ATOM 1855 C CA . LEU A 1 225 ? -8.024 0.544 0.849 1.00 93.25 225 LEU A CA 1
ATOM 1856 C C . LEU A 1 225 ? -7.490 -0.234 2.061 1.00 93.25 225 LEU A C 1
ATOM 1858 O O . LEU A 1 225 ? -7.852 0.072 3.202 1.00 93.25 225 LEU A O 1
ATOM 1862 N N . CYS A 1 226 ? -6.661 -1.251 1.828 1.00 92.50 226 CYS A N 1
ATOM 1863 C CA . CYS A 1 226 ? -6.032 -2.029 2.892 1.00 92.50 226 CYS A CA 1
ATOM 1864 C C . CYS A 1 226 ? -5.107 -1.165 3.757 1.00 92.50 226 CYS A C 1
ATOM 1866 O O . CYS A 1 226 ? -5.175 -1.271 4.984 1.00 92.50 226 CYS A O 1
ATOM 1868 N N . ASP A 1 227 ? -4.333 -0.262 3.155 1.00 94.31 227 ASP A N 1
ATOM 1869 C CA . ASP A 1 227 ? -3.454 0.653 3.891 1.00 94.31 227 ASP A CA 1
ATOM 1870 C C . ASP A 1 227 ? -4.243 1.641 4.751 1.00 94.31 227 ASP A C 1
ATOM 1872 O O . ASP A 1 227 ? -3.929 1.820 5.929 1.00 94.31 227 ASP A O 1
ATOM 1876 N N . ILE A 1 228 ? -5.329 2.220 4.223 1.00 95.06 228 ILE A N 1
ATOM 1877 C CA . ILE A 1 228 ? -6.220 3.102 4.998 1.00 95.06 228 ILE A CA 1
ATOM 1878 C C . ILE A 1 228 ? -6.782 2.360 6.211 1.00 95.06 228 ILE A C 1
ATOM 1880 O O . ILE A 1 228 ? -6.763 2.866 7.337 1.00 95.06 228 ILE A O 1
ATOM 1884 N N . ARG A 1 229 ? -7.278 1.138 6.001 1.00 95.88 229 ARG A N 1
ATOM 1885 C CA . ARG A 1 229 ? -7.836 0.301 7.070 1.00 95.88 229 ARG A CA 1
ATOM 1886 C C . ARG A 1 229 ? -6.785 -0.040 8.117 1.00 95.88 229 ARG A C 1
ATOM 1888 O O . ARG A 1 229 ? -7.069 0.028 9.314 1.00 95.88 229 ARG A O 1
ATOM 1895 N N . GLN A 1 230 ? -5.569 -0.353 7.689 1.00 95.69 230 GLN A N 1
ATOM 1896 C CA . GLN A 1 230 ? -4.446 -0.561 8.587 1.00 95.69 230 GLN A CA 1
ATOM 1897 C C . GLN A 1 230 ? -4.109 0.721 9.365 1.00 95.69 230 GLN A C 1
ATOM 1899 O O . GLN A 1 230 ? -3.919 0.657 10.581 1.00 95.69 230 GLN A O 1
ATOM 1904 N N . GLY A 1 231 ? -4.103 1.884 8.715 1.00 95.44 231 GLY A N 1
ATOM 1905 C CA . GLY A 1 231 ? -3.881 3.188 9.343 1.00 95.44 231 GLY A CA 1
ATOM 1906 C C . GLY A 1 231 ? -4.914 3.518 10.425 1.00 95.44 231 GLY A C 1
ATOM 1907 O O . GLY A 1 231 ? -4.535 3.900 11.532 1.00 95.44 231 GLY A O 1
ATOM 1908 N N . ILE A 1 232 ? -6.207 3.286 10.162 1.00 95.69 232 ILE A N 1
ATOM 1909 C CA . ILE A 1 232 ? -7.296 3.488 11.139 1.00 95.69 232 ILE A CA 1
ATOM 1910 C C . ILE A 1 232 ? -7.081 2.629 12.390 1.00 95.69 232 ILE A C 1
ATOM 1912 O O . ILE A 1 232 ? -7.239 3.117 13.514 1.00 95.69 232 ILE A O 1
ATOM 1916 N N . PHE A 1 233 ? -6.707 1.358 12.215 1.00 96.75 233 PHE A N 1
ATOM 1917 C CA . PHE A 1 233 ? -6.414 0.466 13.336 1.00 96.75 233 PHE A CA 1
ATOM 1918 C C . PHE A 1 233 ? -5.220 0.967 14.161 1.00 96.75 233 PHE A C 1
ATOM 1920 O O . PHE A 1 233 ? -5.344 1.104 15.378 1.00 96.75 233 PHE A O 1
ATOM 1927 N N . HIS A 1 234 ? -4.095 1.293 13.519 1.00 95.31 234 HIS A N 1
ATOM 1928 C CA . HIS A 1 234 ? -2.904 1.759 14.232 1.00 95.31 234 HIS A CA 1
ATOM 1929 C C . HIS A 1 234 ? -3.150 3.086 14.964 1.00 95.31 234 HIS A C 1
ATOM 1931 O O . HIS A 1 234 ? -2.764 3.220 16.123 1.00 95.31 234 HIS A O 1
ATOM 1937 N N . CYS A 1 235 ? -3.870 4.028 14.347 1.00 95.38 235 CYS A N 1
ATOM 1938 C CA . CYS A 1 235 ? -4.271 5.278 14.994 1.00 95.38 235 CYS A CA 1
ATOM 1939 C C . CYS A 1 235 ? -5.110 5.017 16.252 1.00 95.38 235 CYS A C 1
ATOM 1941 O O . CYS A 1 235 ? -4.802 5.523 17.333 1.00 95.38 235 CYS A O 1
ATOM 1943 N N . SER A 1 236 ? -6.114 4.142 16.141 1.00 95.12 236 SER A N 1
ATOM 1944 C CA . SER A 1 236 ? -6.958 3.732 17.271 1.00 95.12 236 SER A CA 1
ATOM 1945 C C . SER A 1 236 ? -6.146 3.069 18.391 1.00 95.12 236 SER A C 1
ATOM 1947 O O . SER A 1 236 ? -6.401 3.317 19.569 1.00 95.12 236 SER A O 1
ATOM 1949 N N . LEU A 1 237 ? -5.141 2.261 18.036 1.00 95.19 237 LEU A N 1
ATOM 1950 C CA . LEU A 1 237 ? -4.245 1.594 18.981 1.00 95.19 237 LEU A CA 1
ATOM 1951 C C . LEU A 1 237 ? -3.366 2.593 19.748 1.00 95.19 237 LEU A C 1
ATOM 1953 O O . LEU A 1 237 ? -3.245 2.477 20.966 1.00 95.19 237 LEU A O 1
ATOM 1957 N N . LEU A 1 238 ? -2.778 3.588 19.074 1.00 93.75 238 LEU A N 1
ATOM 1958 C CA . LEU A 1 238 ? -1.960 4.608 19.744 1.00 93.75 238 LEU A CA 1
ATOM 1959 C C . LEU A 1 238 ? -2.797 5.496 20.676 1.00 93.75 238 LEU A C 1
ATOM 1961 O O . LEU A 1 238 ? -2.371 5.809 21.788 1.00 93.75 238 LEU A O 1
ATOM 1965 N N . ILE A 1 239 ? -4.016 5.853 20.258 1.00 92.44 239 ILE A N 1
ATOM 1966 C CA . ILE A 1 239 ? -4.974 6.576 21.108 1.00 92.44 239 ILE A CA 1
ATOM 1967 C C . ILE A 1 239 ? -5.288 5.760 22.366 1.00 92.44 239 ILE A C 1
ATOM 1969 O O . ILE A 1 239 ? -5.238 6.292 23.477 1.00 92.44 239 ILE A O 1
ATOM 1973 N N . PHE A 1 240 ? -5.566 4.463 22.198 1.00 92.88 240 PHE A N 1
ATOM 1974 C CA . PHE A 1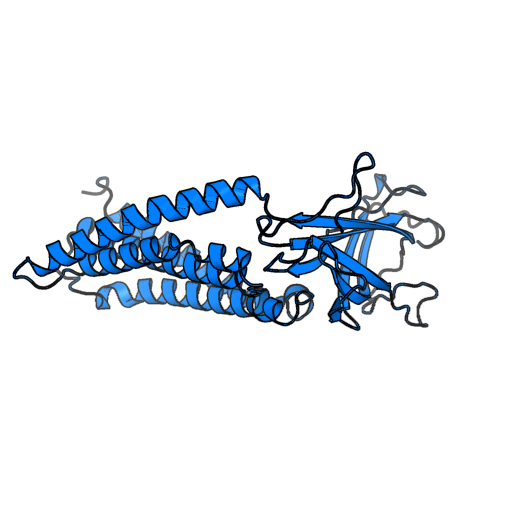 240 ? -5.831 3.555 23.309 1.00 92.88 240 PHE A CA 1
ATOM 1975 C C . PHE A 1 240 ? -4.663 3.505 24.302 1.00 92.88 240 PHE A C 1
ATOM 1977 O O . PHE A 1 240 ? -4.896 3.666 25.496 1.00 92.88 240 PHE A O 1
ATOM 1984 N N . TRP A 1 241 ? -3.419 3.341 23.840 1.00 91.00 241 TRP A N 1
ATOM 1985 C CA . TRP A 1 241 ? -2.253 3.236 24.728 1.00 91.00 241 TRP A CA 1
ATOM 1986 C C . TRP A 1 241 ? -2.037 4.477 25.597 1.00 91.00 241 TRP A C 1
ATOM 1988 O O . TRP A 1 241 ? -1.807 4.344 26.800 1.00 91.00 241 TRP A O 1
ATOM 1998 N N . ILE A 1 242 ? -2.141 5.678 25.019 1.00 88.50 242 ILE A N 1
ATOM 1999 C CA . ILE A 1 242 ? -1.973 6.920 25.787 1.00 88.50 242 ILE A CA 1
ATOM 2000 C C . ILE A 1 242 ? -3.075 7.096 26.828 1.00 88.50 242 ILE A C 1
ATOM 2002 O O . ILE A 1 242 ? -2.784 7.465 27.966 1.00 88.50 242 ILE A O 1
ATOM 2006 N N . ILE A 1 243 ? -4.327 6.824 26.460 1.00 87.38 243 ILE A N 1
ATOM 2007 C CA . ILE A 1 243 ? -5.455 6.980 27.382 1.00 87.38 243 ILE A CA 1
ATOM 2008 C C . ILE A 1 243 ? -5.405 5.908 28.474 1.00 87.38 243 ILE A C 1
ATOM 2010 O O . ILE A 1 243 ? -5.629 6.220 29.639 1.00 87.38 243 ILE A O 1
ATOM 2014 N N . PHE A 1 244 ? -5.031 4.674 28.130 1.00 87.44 244 PHE A N 1
ATOM 2015 C CA . PHE A 1 244 ? -4.891 3.582 29.089 1.00 87.44 244 PHE A CA 1
ATOM 2016 C C . PHE A 1 244 ? -3.841 3.889 30.163 1.00 87.44 244 PHE A C 1
ATOM 2018 O O . PHE A 1 244 ? -4.134 3.782 31.352 1.00 87.44 244 PHE A O 1
ATOM 2025 N N . ILE A 1 245 ? -2.643 4.334 29.770 1.00 84.25 245 ILE A N 1
ATOM 2026 C CA . ILE A 1 245 ? -1.606 4.747 30.732 1.00 84.25 245 ILE A CA 1
ATOM 2027 C C . ILE A 1 245 ? -2.061 5.982 31.517 1.00 84.25 245 ILE A C 1
ATOM 2029 O O . ILE A 1 245 ? -1.822 6.100 32.717 1.00 84.25 245 ILE A O 1
ATOM 2033 N N . GLY A 1 246 ? -2.755 6.891 30.843 1.00 79.19 246 GLY A N 1
ATOM 2034 C CA . GLY A 1 246 ? -3.295 8.097 31.435 1.00 79.19 246 GLY A CA 1
ATOM 2035 C C . GLY A 1 246 ? -4.297 7.862 32.567 1.00 79.19 246 GLY A C 1
ATOM 2036 O O . GLY A 1 246 ? -4.196 8.560 33.566 1.00 79.19 246 GLY A O 1
ATOM 2037 N N . GLU A 1 247 ? -5.259 6.952 32.396 1.00 78.69 247 GLU A N 1
ATOM 2038 C CA . GLU A 1 247 ? -6.340 6.729 33.371 1.00 78.69 247 GLU A CA 1
ATOM 2039 C C . GLU A 1 247 ? -6.004 5.666 34.428 1.00 78.69 247 GLU A C 1
ATOM 2041 O O . GLU A 1 247 ? -6.449 5.792 35.563 1.00 78.69 247 GLU A O 1
ATOM 2046 N N . HIS A 1 248 ? -5.258 4.607 34.084 1.00 73.06 248 HIS A N 1
ATOM 2047 C CA . HIS A 1 248 ? -5.042 3.475 35.002 1.00 73.06 248 HIS A CA 1
ATOM 2048 C C . HIS A 1 248 ? -3.737 3.522 35.795 1.00 73.06 248 HIS A C 1
ATOM 2050 O O . HIS A 1 248 ? -3.636 2.879 36.838 1.00 73.06 248 HIS A O 1
ATOM 2056 N N . LEU A 1 249 ? -2.720 4.201 35.272 1.00 65.06 249 LEU A N 1
ATOM 2057 C CA . LEU A 1 249 ? -1.359 4.175 35.812 1.00 65.06 249 LEU A CA 1
ATOM 2058 C C . LEU A 1 249 ? -1.034 5.496 36.543 1.00 65.06 249 LEU A C 1
ATOM 2060 O O . LEU A 1 249 ? -0.341 5.488 37.558 1.00 6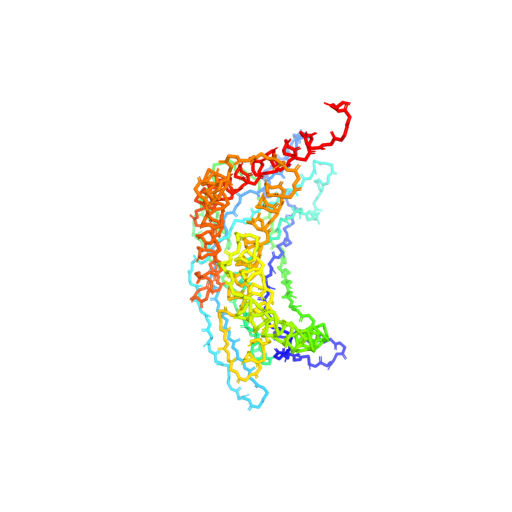5.06 249 LEU A O 1
ATOM 2064 N N . LEU A 1 250 ? -1.600 6.618 36.089 1.00 60.91 250 LEU A N 1
ATOM 2065 C CA . LEU A 1 250 ? -1.515 7.928 36.736 1.00 60.91 250 LEU A CA 1
ATOM 2066 C C . LEU A 1 250 ? -2.801 8.186 37.528 1.00 60.91 250 LEU A C 1
ATOM 2068 O O . LEU A 1 250 ? -3.787 8.651 36.968 1.00 60.91 250 LEU A O 1
ATOM 2072 N N . ASP A 1 251 ? -2.787 7.882 38.825 1.00 57.12 251 ASP A N 1
ATOM 2073 C CA . ASP A 1 251 ? -3.916 8.032 39.763 1.00 57.12 251 ASP A CA 1
ATOM 2074 C C . ASP A 1 251 ? -4.198 9.520 40.107 1.00 57.12 251 ASP A C 1
ATOM 2076 O O . ASP A 1 251 ? -4.293 9.929 41.264 1.00 57.12 251 ASP A O 1
ATOM 2080 N N . ASP A 1 252 ? -4.236 10.377 39.081 1.00 53.56 252 ASP A N 1
ATOM 2081 C CA . ASP A 1 252 ? -4.372 11.826 39.187 1.00 53.56 252 ASP A CA 1
ATOM 2082 C C . ASP A 1 252 ? -5.854 12.215 39.052 1.00 53.56 252 ASP A C 1
ATOM 2084 O O . ASP A 1 252 ? -6.420 12.289 37.959 1.00 53.56 252 ASP A O 1
ATOM 2088 N N . VAL A 1 253 ? -6.476 12.531 40.191 1.00 51.78 253 VAL A N 1
ATOM 2089 C CA . VAL A 1 253 ? -7.907 12.862 40.393 1.00 51.78 253 VAL A CA 1
ATOM 2090 C C . VAL A 1 253 ? -8.412 14.055 39.541 1.00 51.78 253 VAL A C 1
ATOM 2092 O O . VAL A 1 253 ? -9.602 14.358 39.520 1.00 51.78 253 VAL A O 1
ATOM 2095 N N . SER A 1 254 ? -7.537 14.741 38.795 1.00 48.47 254 SER A N 1
ATOM 2096 C CA . SER A 1 254 ? -7.847 15.966 38.040 1.00 48.47 254 SER A CA 1
ATOM 2097 C C . SER A 1 254 ? -8.036 15.794 36.523 1.00 48.47 254 SER A C 1
ATOM 2099 O O . SER A 1 254 ? -8.464 16.743 35.864 1.00 48.47 254 SER A O 1
ATOM 2101 N N . ARG A 1 255 ? -7.760 14.619 35.936 1.00 56.38 255 ARG A N 1
ATOM 2102 C CA . ARG A 1 255 ? -7.839 14.411 34.472 1.00 56.38 255 ARG A CA 1
ATOM 2103 C C . ARG A 1 255 ? -9.162 13.793 34.036 1.00 56.38 255 ARG A C 1
ATOM 2105 O O . ARG A 1 255 ? -9.212 12.693 33.498 1.00 56.38 255 ARG A O 1
ATOM 2112 N N . VAL A 1 256 ? -10.257 14.517 34.243 1.00 56.97 256 VAL A N 1
ATOM 2113 C CA . VAL A 1 256 ? -11.575 14.059 33.787 1.00 56.97 256 VAL A CA 1
ATOM 2114 C C . VAL A 1 256 ? -11.793 14.490 32.332 1.00 56.97 256 VAL A C 1
ATOM 2116 O O . VAL A 1 256 ? -12.213 15.610 32.048 1.00 56.97 256 VAL A O 1
ATOM 2119 N N . GLY A 1 257 ? -11.516 13.579 31.394 1.00 66.50 257 GLY A N 1
ATOM 2120 C CA . GLY A 1 257 ? -12.006 13.655 30.015 1.00 66.50 257 GLY A CA 1
ATOM 2121 C C . GLY A 1 257 ? -10.958 13.839 28.911 1.00 66.50 257 GLY A C 1
ATOM 2122 O O . GLY A 1 257 ? -9.787 14.138 29.138 1.00 66.50 257 GLY A O 1
ATOM 2123 N N . LEU A 1 258 ? -11.425 13.687 27.665 1.00 69.56 258 LEU A N 1
ATOM 2124 C CA . LEU A 1 258 ? -10.612 13.727 26.437 1.00 69.56 258 LEU A CA 1
ATOM 2125 C C . LEU A 1 258 ? -9.808 15.035 26.290 1.00 69.56 258 LEU A C 1
ATOM 2127 O O . LEU A 1 258 ? -8.723 15.041 25.712 1.00 69.56 258 LEU A O 1
ATOM 2131 N N . SER A 1 259 ? -10.325 16.134 26.853 1.00 70.50 259 SER A N 1
ATOM 2132 C CA . SER A 1 259 ? -9.691 17.454 26.810 1.00 70.50 259 SER A CA 1
ATOM 2133 C C . SER A 1 259 ? -8.324 17.475 27.499 1.00 70.50 259 SER A C 1
ATOM 2135 O O . SER A 1 259 ? -7.438 18.175 27.033 1.00 70.50 259 SER A O 1
ATOM 2137 N N . SER A 1 260 ? -8.074 16.661 28.532 1.00 76.62 260 SER A N 1
ATOM 2138 C CA . SER A 1 260 ? -6.739 16.590 29.155 1.00 76.62 260 SER A CA 1
ATOM 2139 C C . SER A 1 260 ? -5.671 15.988 28.233 1.00 76.62 260 SER A C 1
ATOM 2141 O O . SER A 1 260 ? -4.495 16.320 28.371 1.00 76.62 260 SER A O 1
ATOM 2143 N N . TYR A 1 261 ? -6.068 15.153 27.267 1.00 80.88 261 TYR A N 1
ATOM 2144 C CA . TYR A 1 261 ? -5.166 14.443 26.350 1.00 80.88 261 TYR A CA 1
ATOM 2145 C C . TYR A 1 261 ? -5.037 15.131 24.983 1.00 80.88 261 TYR A C 1
ATOM 2147 O O . TYR A 1 261 ? -4.363 14.617 24.090 1.00 80.88 261 TYR A O 1
ATOM 2155 N N . TYR A 1 262 ? -5.643 16.311 24.800 1.00 82.88 262 TYR A N 1
ATOM 2156 C CA . TYR A 1 262 ? -5.763 16.962 23.491 1.00 82.88 262 TYR A CA 1
ATOM 2157 C C . TYR A 1 262 ? -4.422 17.164 22.771 1.00 82.88 262 TYR A C 1
ATOM 2159 O O . TYR A 1 262 ? -4.353 16.982 21.561 1.00 82.88 262 TYR A O 1
ATOM 2167 N N . LYS A 1 263 ? -3.341 17.486 23.500 1.00 84.69 263 LYS A N 1
ATOM 2168 C CA . LYS A 1 263 ? -2.003 17.672 22.911 1.00 84.69 263 LYS A CA 1
ATOM 2169 C C . LYS A 1 263 ? -1.464 16.373 22.316 1.00 84.69 263 LYS A C 1
ATOM 2171 O O . LYS A 1 263 ? -0.946 16.374 21.208 1.00 84.69 263 LYS A O 1
ATOM 2176 N N . GLN A 1 264 ? -1.603 15.269 23.046 1.00 86.38 264 GLN A N 1
ATOM 2177 C CA . GLN A 1 264 ? -1.127 13.958 22.607 1.00 86.38 264 GLN A CA 1
ATOM 2178 C C . GLN A 1 264 ? -1.975 13.430 21.449 1.00 86.38 264 GLN A C 1
ATOM 2180 O O . GLN A 1 264 ? -1.436 12.965 20.450 1.00 86.38 264 GLN A O 1
ATOM 2185 N N . LEU A 1 265 ? -3.297 13.576 21.549 1.00 89.88 265 LEU A N 1
ATOM 2186 C CA . LEU A 1 265 ? -4.224 13.197 20.486 1.00 89.88 265 LEU A CA 1
ATOM 2187 C C . LEU A 1 265 ? -3.994 14.016 19.211 1.00 89.88 265 LEU A C 1
ATOM 2189 O O . LEU A 1 265 ? -4.020 13.451 18.123 1.00 89.88 265 LEU A O 1
ATOM 2193 N N . ALA A 1 266 ? -3.707 15.316 19.332 1.00 90.69 266 ALA A N 1
ATOM 2194 C CA . ALA A 1 266 ? -3.379 16.165 18.191 1.00 90.69 266 ALA A CA 1
ATOM 2195 C C . ALA A 1 266 ? -2.101 15.700 17.478 1.00 90.69 266 ALA A C 1
ATOM 2197 O O . ALA A 1 266 ? -2.090 15.644 16.254 1.00 90.69 266 ALA A O 1
ATOM 2198 N N . ILE A 1 267 ? -1.054 15.312 18.217 1.00 92.94 267 ILE A N 1
ATOM 2199 C CA . ILE A 1 267 ? 0.193 14.790 17.628 1.00 92.94 267 ILE A CA 1
ATOM 2200 C C . ILE A 1 267 ? -0.073 13.502 16.841 1.00 92.94 267 ILE A C 1
ATOM 2202 O O . ILE A 1 267 ? 0.375 13.383 15.702 1.00 92.94 267 ILE A O 1
ATOM 2206 N N . ILE A 1 268 ? -0.840 12.566 17.413 1.00 93.94 268 ILE A N 1
ATOM 2207 C CA . ILE A 1 268 ? -1.233 11.325 16.727 1.00 93.94 268 ILE A CA 1
ATOM 2208 C C . ILE A 1 268 ? -2.028 11.655 15.460 1.00 93.94 268 ILE A C 1
ATOM 2210 O O . ILE A 1 268 ? -1.718 11.152 14.383 1.00 93.94 268 ILE A O 1
ATOM 2214 N N . LEU A 1 269 ? -3.033 12.526 15.570 1.00 93.44 269 LEU A N 1
ATOM 2215 C CA . LEU A 1 269 ? -3.888 12.903 14.449 1.00 93.44 269 LEU A CA 1
ATOM 2216 C C . LEU A 1 269 ? -3.079 13.548 13.315 1.00 93.44 269 LEU A C 1
ATOM 2218 O O . LEU A 1 269 ? -3.253 13.172 12.161 1.00 93.44 269 LEU A O 1
ATOM 2222 N N . ILE A 1 270 ? -2.165 14.468 13.637 1.00 94.38 270 ILE A N 1
ATOM 2223 C CA . ILE A 1 270 ? -1.275 15.104 12.656 1.00 94.38 270 ILE A CA 1
ATOM 2224 C C . ILE A 1 270 ? -0.407 14.051 11.958 1.00 94.38 270 ILE A C 1
ATOM 2226 O O . ILE A 1 270 ? -0.293 14.088 10.736 1.00 94.38 270 ILE A O 1
ATOM 2230 N N . ALA A 1 271 ? 0.149 13.086 12.699 1.00 95.19 271 ALA A N 1
ATOM 2231 C CA . ALA A 1 271 ? 0.954 12.011 12.120 1.00 95.19 271 ALA A CA 1
ATOM 2232 C C . ALA A 1 271 ? 0.154 11.170 11.113 1.00 95.19 271 ALA A C 1
ATOM 2234 O O . ALA A 1 271 ? 0.596 10.970 9.985 1.00 95.19 271 ALA A O 1
ATOM 2235 N N . TYR A 1 272 ? -1.046 10.713 11.484 1.00 95.56 272 TYR A N 1
ATOM 2236 C CA . TYR A 1 272 ? -1.861 9.873 10.600 1.00 95.56 272 TYR A CA 1
ATOM 2237 C C . TYR A 1 272 ? -2.496 10.640 9.442 1.00 95.56 272 TYR A C 1
ATOM 2239 O O . TYR A 1 272 ? -2.658 10.062 8.373 1.00 95.56 272 TYR A O 1
ATOM 2247 N N . ILE A 1 273 ? -2.817 11.928 9.607 1.00 95.75 273 ILE A N 1
ATOM 2248 C CA . ILE A 1 273 ? -3.228 12.779 8.482 1.00 95.75 273 ILE A CA 1
ATOM 2249 C C . ILE A 1 273 ? -2.055 12.956 7.512 1.00 95.75 273 ILE A C 1
ATOM 2251 O O . ILE A 1 273 ? -2.245 12.827 6.308 1.00 95.75 273 ILE A O 1
ATOM 2255 N N . SER A 1 274 ? -0.843 13.195 8.024 1.00 95.56 274 SER A N 1
ATOM 2256 C CA . SER A 1 274 ? 0.371 13.319 7.210 1.00 95.56 274 SER A CA 1
ATOM 2257 C C . SER A 1 274 ? 0.653 12.039 6.415 1.00 95.56 274 SER A C 1
ATOM 2259 O O . SER A 1 274 ? 0.822 12.098 5.199 1.00 95.56 274 SER A O 1
ATOM 2261 N N . LEU A 1 275 ? 0.608 10.871 7.070 1.00 95.00 275 LEU A N 1
ATOM 2262 C CA . LEU A 1 275 ? 0.719 9.573 6.396 1.00 95.00 275 LEU A CA 1
ATOM 2263 C C . LEU A 1 275 ? -0.395 9.346 5.378 1.00 95.00 275 LEU A C 1
ATOM 2265 O O . LEU A 1 275 ? -0.125 8.883 4.279 1.00 95.00 275 LEU A O 1
ATOM 2269 N N . PHE A 1 276 ? -1.639 9.688 5.710 1.00 95.88 276 PHE A N 1
ATOM 2270 C CA . PHE A 1 276 ? -2.760 9.525 4.789 1.00 95.88 276 PHE A CA 1
ATOM 2271 C C . PHE A 1 276 ? -2.587 10.364 3.518 1.00 95.88 276 PHE A C 1
ATOM 2273 O O . PHE A 1 276 ? -2.869 9.878 2.423 1.00 95.88 276 PHE A O 1
ATOM 2280 N N . VAL A 1 277 ? -2.104 11.604 3.642 1.00 95.75 277 VAL A N 1
ATOM 2281 C CA . VAL A 1 277 ? -1.809 12.466 2.487 1.00 95.75 277 VAL A CA 1
ATOM 2282 C C . VAL A 1 277 ? -0.667 11.888 1.653 1.00 95.75 277 VAL A C 1
ATOM 2284 O O . VAL A 1 277 ? -0.777 11.861 0.428 1.00 95.75 277 VAL A O 1
ATOM 2287 N N . PHE A 1 278 ? 0.387 11.379 2.295 1.00 95.25 278 PHE A N 1
ATOM 2288 C CA . PHE A 1 278 ? 1.486 10.701 1.607 1.00 95.25 278 PHE A CA 1
ATOM 2289 C C . PHE A 1 278 ? 0.999 9.470 0.823 1.00 95.25 278 PHE A C 1
ATOM 2291 O O . PHE A 1 278 ? 1.190 9.408 -0.389 1.00 95.25 278 PHE A O 1
ATOM 2298 N N . GLU A 1 279 ? 0.284 8.550 1.473 1.00 94.69 279 GLU A N 1
ATOM 2299 C CA . GLU A 1 279 ? -0.262 7.342 0.835 1.00 94.69 279 GLU A CA 1
ATOM 2300 C C . GLU A 1 279 ? -1.248 7.678 -0.292 1.00 94.69 279 GLU A C 1
ATOM 2302 O O . GLU A 1 279 ? -1.247 7.043 -1.344 1.00 94.69 279 GLU A O 1
ATOM 2307 N N . SER A 1 280 ? -2.074 8.713 -0.115 1.00 94.25 280 SER A N 1
ATOM 2308 C CA . SER A 1 280 ? -2.989 9.183 -1.165 1.00 94.25 280 SER A CA 1
ATOM 2309 C C . SER A 1 280 ? -2.242 9.771 -2.362 1.00 94.25 280 SER A C 1
ATOM 2311 O O . SER A 1 280 ? -2.706 9.644 -3.493 1.00 94.25 280 SER A O 1
ATOM 2313 N N . SER A 1 281 ? -1.093 10.405 -2.124 1.00 93.88 281 SER A N 1
ATOM 2314 C CA . SER A 1 281 ? -0.262 10.974 -3.186 1.00 93.88 281 SER A CA 1
ATOM 2315 C C . SER A 1 281 ? 0.497 9.889 -3.949 1.00 93.88 281 SER A C 1
ATOM 2317 O O . SER A 1 281 ? 0.633 10.011 -5.156 1.00 93.88 281 SER A O 1
ATOM 2319 N N . GLU A 1 282 ? 0.939 8.816 -3.285 1.00 92.44 282 GLU A N 1
ATOM 2320 C CA . GLU A 1 282 ? 1.621 7.695 -3.945 1.00 92.44 282 GLU A CA 1
ATOM 2321 C C . GLU A 1 282 ? 0.622 6.662 -4.481 1.00 92.44 282 GLU A C 1
ATOM 2323 O O . GLU A 1 282 ? 0.316 6.621 -5.676 1.00 92.44 282 GLU A O 1
ATOM 2328 N N . ARG A 1 283 ? 0.049 5.850 -3.588 1.00 91.94 283 ARG A N 1
ATOM 2329 C CA . ARG A 1 283 ? -0.851 4.746 -3.940 1.00 91.94 283 ARG A CA 1
ATOM 2330 C C . ARG A 1 283 ? -2.207 5.228 -4.433 1.00 91.94 283 ARG A C 1
ATOM 2332 O O . ARG A 1 283 ? -2.805 4.578 -5.283 1.00 91.94 283 ARG A O 1
ATOM 2339 N N . GLY A 1 284 ? -2.701 6.368 -3.954 1.00 93.44 284 GLY A N 1
ATOM 2340 C CA . GLY A 1 284 ? -3.967 6.924 -4.444 1.00 93.44 284 GLY A CA 1
ATOM 2341 C C . GLY A 1 284 ? -3.901 7.344 -5.919 1.00 93.44 284 GLY A C 1
ATOM 2342 O O . GLY A 1 284 ? -4.830 7.064 -6.676 1.00 93.44 284 GLY A O 1
ATOM 2343 N N . ILE A 1 285 ? -2.789 7.946 -6.360 1.00 93.12 285 ILE A N 1
ATOM 2344 C CA . ILE A 1 285 ? -2.587 8.319 -7.772 1.00 93.12 285 ILE A CA 1
ATOM 2345 C C . ILE A 1 285 ? -2.295 7.085 -8.636 1.00 93.12 285 ILE A C 1
ATOM 2347 O O . ILE A 1 285 ? -2.771 7.013 -9.772 1.00 93.12 285 ILE A O 1
ATOM 2351 N N . GLN A 1 286 ? -1.597 6.082 -8.093 1.00 93.56 286 GLN A N 1
ATOM 2352 C CA . GLN A 1 286 ? -1.307 4.826 -8.797 1.00 93.56 286 GLN A CA 1
ATOM 2353 C C . GLN A 1 286 ? -2.551 4.043 -9.240 1.00 93.56 286 GLN A C 1
ATOM 2355 O O . GLN A 1 286 ? -2.461 3.265 -10.185 1.00 93.56 286 GLN A O 1
ATOM 2360 N N . VAL A 1 287 ? -3.714 4.275 -8.617 1.00 91.44 287 VAL A N 1
ATOM 2361 C CA . VAL A 1 287 ? -4.998 3.720 -9.087 1.00 91.44 287 VAL A CA 1
ATOM 2362 C C . VAL A 1 287 ? -5.331 4.213 -10.501 1.00 91.44 287 VAL A C 1
ATOM 2364 O O . VAL A 1 287 ? -5.893 3.478 -11.300 1.00 91.44 287 VAL A O 1
ATOM 2367 N N . ILE A 1 288 ? -4.985 5.461 -10.825 1.00 91.31 288 ILE A N 1
ATOM 2368 C CA . ILE A 1 288 ? -5.264 6.073 -12.132 1.00 91.31 288 ILE A CA 1
ATOM 2369 C C . ILE A 1 288 ? -4.102 5.825 -13.101 1.00 91.31 288 ILE A C 1
ATOM 2371 O O . ILE A 1 288 ? -4.318 5.581 -14.290 1.00 91.31 288 ILE A O 1
ATOM 2375 N N . ASP A 1 289 ? -2.868 5.917 -12.604 1.00 93.12 289 ASP A N 1
ATOM 2376 C CA . ASP A 1 289 ? -1.651 5.735 -13.390 1.00 93.12 289 ASP A CA 1
ATOM 2377 C C . ASP A 1 289 ? -0.661 4.822 -12.649 1.00 93.12 289 ASP A C 1
ATOM 2379 O O . ASP A 1 289 ? 0.104 5.308 -11.814 1.00 93.12 289 ASP A O 1
ATOM 2383 N N . PRO A 1 290 ? -0.600 3.517 -12.967 1.00 93.94 290 PRO A N 1
ATOM 2384 C CA . PRO A 1 290 ? 0.253 2.570 -12.246 1.00 93.94 290 PRO A CA 1
ATOM 2385 C C . PRO A 1 290 ? 1.753 2.820 -12.458 1.00 93.94 290 PRO A C 1
ATOM 2387 O O . PRO A 1 290 ? 2.579 2.223 -11.771 1.00 93.94 290 PRO A O 1
ATOM 2390 N N . PHE A 1 291 ? 2.122 3.684 -13.412 1.00 94.50 291 PHE A N 1
ATOM 2391 C CA . PHE A 1 291 ? 3.499 4.125 -13.642 1.00 94.50 291 PHE A CA 1
ATOM 2392 C C . PHE A 1 291 ? 3.856 5.372 -12.823 1.00 94.50 291 PHE A C 1
ATOM 2394 O O . PHE A 1 291 ? 4.976 5.877 -12.925 1.00 94.50 291 PHE A O 1
ATOM 2401 N N . TYR A 1 292 ? 2.932 5.920 -12.039 1.00 93.75 292 TYR A N 1
ATOM 2402 C CA . TYR A 1 292 ? 3.213 7.065 -11.188 1.00 93.75 292 TYR A CA 1
ATOM 2403 C C . TYR A 1 292 ? 4.092 6.670 -9.994 1.00 93.75 292 TYR A C 1
ATOM 2405 O O . TYR A 1 292 ? 3.893 5.629 -9.368 1.00 93.75 292 TYR A O 1
ATOM 2413 N N . SER A 1 293 ? 5.052 7.533 -9.669 1.00 92.31 293 SER A N 1
ATOM 2414 C CA . SER A 1 293 ? 5.741 7.508 -8.382 1.00 92.31 293 SER A CA 1
ATOM 2415 C C . SER A 1 293 ? 6.123 8.929 -7.982 1.00 92.31 293 SER A C 1
ATOM 2417 O O . SER A 1 293 ? 6.716 9.671 -8.773 1.00 92.31 293 SER A O 1
ATOM 2419 N N . ILE A 1 294 ? 5.781 9.301 -6.754 1.00 92.81 294 ILE A N 1
ATOM 2420 C CA . ILE A 1 294 ? 6.045 10.604 -6.152 1.00 92.81 294 ILE A CA 1
ATOM 2421 C C . ILE A 1 294 ? 7.541 10.886 -6.082 1.00 92.81 294 ILE A C 1
ATOM 2423 O O . ILE A 1 294 ? 7.953 12.029 -6.238 1.00 92.81 294 ILE A O 1
ATOM 2427 N N . TRP A 1 295 ? 8.360 9.845 -5.933 1.00 89.38 295 TRP A N 1
ATOM 2428 C CA . TRP A 1 295 ? 9.812 9.956 -5.825 1.00 89.38 295 TRP A CA 1
ATOM 2429 C C . TRP A 1 295 ? 10.462 10.543 -7.083 1.00 89.38 295 TRP A C 1
ATOM 2431 O O . TRP A 1 295 ? 11.493 11.200 -6.984 1.00 89.38 295 TRP A O 1
ATOM 2441 N N . GLU A 1 296 ? 9.838 10.366 -8.250 1.00 87.06 296 GLU A N 1
ATOM 2442 C CA . GLU A 1 296 ? 10.323 10.902 -9.530 1.00 87.06 296 GLU A CA 1
ATOM 2443 C C . GLU A 1 296 ? 9.690 12.256 -9.887 1.00 87.06 296 GLU A C 1
ATOM 2445 O O . GLU A 1 296 ? 10.234 13.000 -10.701 1.00 87.06 296 GLU A O 1
ATOM 2450 N N . VAL A 1 297 ? 8.525 12.581 -9.313 1.00 87.19 297 VAL A N 1
ATOM 2451 C CA . VAL A 1 297 ? 7.788 13.820 -9.618 1.00 87.19 297 VAL A CA 1
ATOM 2452 C C . VAL A 1 297 ? 8.113 14.920 -8.614 1.00 87.19 297 VAL A C 1
ATOM 2454 O O . VAL A 1 297 ? 8.469 16.025 -9.015 1.00 87.19 297 VAL A O 1
ATOM 2457 N N . ASP A 1 298 ? 7.983 14.627 -7.321 1.00 89.00 298 ASP A N 1
ATOM 2458 C CA . ASP A 1 298 ? 8.250 15.566 -6.235 1.00 89.00 298 ASP A CA 1
ATOM 2459 C C . ASP A 1 298 ? 8.669 14.823 -4.953 1.00 89.00 298 ASP A C 1
ATOM 2461 O O . ASP A 1 298 ? 7.914 14.668 -3.988 1.00 89.00 298 ASP A O 1
ATOM 2465 N N . SER A 1 299 ? 9.921 14.358 -4.945 1.00 90.69 299 SER A N 1
ATOM 2466 C CA . SER A 1 299 ? 10.518 13.685 -3.785 1.00 90.69 299 SER A CA 1
ATOM 2467 C C . SER A 1 299 ? 10.527 14.575 -2.534 1.00 90.69 299 SER A C 1
ATOM 2469 O O . SER A 1 299 ? 10.307 14.096 -1.422 1.00 90.69 299 SER A O 1
ATOM 2471 N N . ASN A 1 300 ? 10.701 15.892 -2.694 1.00 93.75 300 ASN A N 1
ATOM 2472 C CA . ASN A 1 300 ? 10.697 16.825 -1.566 1.00 93.75 300 ASN A CA 1
ATOM 2473 C C . ASN A 1 300 ? 9.329 16.857 -0.878 1.00 93.75 300 ASN A C 1
ATOM 2475 O O . ASN A 1 300 ? 9.258 16.815 0.351 1.00 93.75 300 ASN A O 1
ATOM 2479 N N . PHE A 1 301 ? 8.247 16.881 -1.659 1.00 92.56 301 PHE A N 1
ATOM 2480 C CA . PHE A 1 301 ? 6.887 16.815 -1.133 1.00 92.56 301 PHE A CA 1
ATOM 2481 C C . PHE A 1 301 ? 6.647 15.536 -0.322 1.00 92.56 301 PHE A C 1
ATOM 2483 O O . PHE A 1 301 ? 6.166 15.615 0.810 1.00 92.56 301 PHE A O 1
ATOM 2490 N N . ALA A 1 302 ? 7.064 14.373 -0.835 1.00 93.44 302 ALA A N 1
ATOM 2491 C CA . ALA A 1 302 ? 6.998 13.106 -0.102 1.00 93.44 302 ALA A CA 1
ATOM 2492 C C . ALA A 1 302 ? 7.793 13.143 1.215 1.00 93.44 302 ALA A C 1
ATOM 2494 O O . ALA A 1 302 ? 7.274 12.800 2.283 1.00 93.44 302 ALA A O 1
ATOM 2495 N N . MET A 1 303 ? 9.040 13.614 1.156 1.00 94.75 303 MET A N 1
ATOM 2496 C CA . MET A 1 303 ? 9.939 13.665 2.308 1.00 94.75 303 MET A CA 1
ATOM 2497 C C . MET A 1 303 ? 9.414 14.561 3.434 1.00 94.75 303 MET A C 1
ATOM 2499 O O . MET A 1 303 ? 9.628 14.245 4.607 1.00 94.75 303 MET A O 1
ATOM 2503 N N . ILE A 1 304 ? 8.685 15.638 3.118 1.00 95.81 304 ILE A N 1
ATOM 2504 C CA . ILE A 1 304 ? 8.062 16.514 4.123 1.00 95.81 304 ILE A CA 1
ATOM 2505 C C . ILE A 1 304 ? 7.047 15.738 4.973 1.00 95.81 304 ILE A C 1
ATOM 2507 O O . ILE A 1 304 ? 7.141 15.766 6.203 1.00 95.81 304 ILE A O 1
ATOM 2511 N N . PHE A 1 305 ? 6.111 15.004 4.360 1.00 95.06 305 PHE A N 1
ATOM 2512 C CA . PHE A 1 305 ? 5.087 14.261 5.110 1.00 95.06 305 PHE A CA 1
ATOM 2513 C C . PHE A 1 305 ? 5.669 13.107 5.925 1.00 95.06 305 PHE A C 1
ATOM 2515 O O . PHE A 1 305 ? 5.230 12.860 7.057 1.00 95.06 305 PHE A O 1
ATOM 2522 N N . ILE A 1 306 ? 6.680 12.421 5.386 1.00 94.88 306 ILE A N 1
ATOM 2523 C CA . ILE A 1 306 ? 7.400 11.376 6.120 1.00 94.88 306 ILE A CA 1
ATOM 2524 C C . ILE A 1 306 ? 8.107 11.995 7.330 1.00 94.88 306 ILE A C 1
ATOM 2526 O O . ILE A 1 306 ? 7.952 11.509 8.449 1.00 94.88 306 ILE A O 1
ATOM 2530 N N . THR A 1 307 ? 8.808 13.117 7.145 1.00 95.94 307 THR A N 1
ATOM 2531 C CA . THR A 1 307 ? 9.529 13.802 8.229 1.00 95.94 307 THR A CA 1
ATOM 2532 C C . THR A 1 307 ? 8.584 14.273 9.335 1.00 95.94 307 THR A C 1
ATOM 2534 O O . THR A 1 307 ? 8.854 14.030 10.512 1.00 95.94 307 THR A O 1
ATOM 2537 N N . ILE A 1 308 ? 7.444 14.884 8.986 1.00 96.12 308 ILE A N 1
ATOM 2538 C CA . ILE A 1 308 ? 6.417 15.299 9.958 1.00 96.12 308 ILE A CA 1
ATOM 2539 C C . ILE A 1 308 ? 5.922 14.097 10.769 1.00 96.12 308 ILE A C 1
ATOM 2541 O O . ILE A 1 308 ? 5.836 14.169 11.996 1.00 96.12 308 ILE A O 1
ATOM 2545 N N . THR A 1 309 ? 5.643 12.978 10.098 1.00 95.50 309 THR A N 1
ATOM 2546 C CA . THR A 1 309 ? 5.192 11.743 10.749 1.00 95.50 309 THR A CA 1
ATOM 2547 C C . THR A 1 309 ? 6.242 11.205 11.715 1.00 95.50 309 THR A C 1
ATOM 2549 O O . THR A 1 309 ? 5.914 10.872 12.852 1.00 95.50 309 THR A O 1
ATOM 2552 N N . VAL A 1 310 ? 7.506 11.140 11.292 1.00 96.00 310 VAL A N 1
ATOM 2553 C CA . VAL A 1 310 ? 8.610 10.636 12.118 1.00 96.00 310 VAL A CA 1
ATOM 2554 C C . VAL A 1 310 ? 8.806 11.513 13.355 1.00 96.00 310 VAL A C 1
ATOM 2556 O O . VAL A 1 310 ? 8.895 10.990 14.464 1.00 96.00 310 VAL A O 1
ATOM 2559 N N . LEU A 1 311 ? 8.799 12.841 13.205 1.00 96.31 311 LEU A N 1
ATOM 2560 C CA . LEU A 1 311 ? 8.900 13.770 14.335 1.00 96.31 311 LEU A CA 1
ATOM 2561 C C . LEU A 1 311 ? 7.727 13.611 15.314 1.00 96.31 311 LEU A C 1
ATOM 2563 O O . LEU A 1 311 ? 7.932 13.573 16.530 1.00 96.31 311 LEU A O 1
ATOM 2567 N N . ALA A 1 312 ? 6.506 13.467 14.797 1.00 94.69 312 ALA A N 1
ATOM 2568 C CA . ALA A 1 312 ? 5.323 13.225 15.614 1.00 94.69 312 ALA A CA 1
ATOM 2569 C C . ALA A 1 312 ? 5.387 11.867 16.337 1.00 94.69 312 ALA A C 1
ATOM 2571 O O . ALA A 1 312 ? 5.053 11.789 17.519 1.00 94.69 312 ALA A O 1
ATOM 2572 N N . ALA A 1 313 ? 5.883 10.816 15.677 1.00 92.62 313 ALA A N 1
ATOM 2573 C CA . ALA A 1 313 ? 6.082 9.499 16.274 1.00 92.62 313 ALA A CA 1
ATOM 2574 C C . ALA A 1 313 ? 7.141 9.528 17.388 1.00 92.62 313 ALA A C 1
ATOM 2576 O O . ALA A 1 313 ? 6.901 9.001 18.473 1.00 92.62 313 ALA A O 1
ATOM 2577 N N . ILE A 1 314 ? 8.278 10.200 17.170 1.00 94.62 314 ILE A N 1
ATOM 2578 C CA . ILE A 1 314 ? 9.313 10.398 18.198 1.00 94.62 314 ILE A CA 1
ATOM 2579 C C . ILE A 1 314 ? 8.725 11.136 19.404 1.00 94.62 314 ILE A C 1
ATOM 2581 O O . ILE A 1 314 ? 8.915 10.711 20.544 1.00 94.62 314 ILE A O 1
ATOM 2585 N N . SER A 1 315 ? 7.965 12.209 19.163 1.00 92.44 315 SER A N 1
ATOM 2586 C CA . SER A 1 315 ? 7.290 12.956 20.225 1.00 92.44 315 SER A CA 1
ATOM 2587 C C . SER A 1 315 ? 6.301 12.075 20.998 1.00 92.44 315 SER A C 1
ATOM 2589 O O . SER A 1 315 ? 6.325 12.060 22.229 1.00 92.44 315 SER A O 1
ATOM 2591 N N . TYR A 1 316 ? 5.490 11.277 20.296 1.00 91.88 316 TYR A N 1
ATOM 2592 C CA . TYR A 1 316 ? 4.569 10.311 20.898 1.00 91.88 316 TYR A CA 1
ATOM 2593 C C . TYR A 1 316 ? 5.300 9.301 21.796 1.00 91.88 316 TYR A C 1
ATOM 2595 O O . TYR A 1 316 ? 4.912 9.120 22.950 1.00 91.88 316 TYR A O 1
ATOM 2603 N N . PHE A 1 317 ? 6.381 8.680 21.312 1.00 90.94 317 PHE A N 1
ATOM 2604 C CA . PHE A 1 317 ? 7.148 7.703 22.092 1.00 90.94 317 PHE A CA 1
ATOM 2605 C C . PHE A 1 317 ? 7.848 8.328 23.297 1.00 90.94 317 PHE A C 1
ATOM 2607 O O . PHE A 1 317 ? 7.907 7.704 24.359 1.00 90.94 317 PHE A O 1
ATOM 2614 N N . PHE A 1 318 ? 8.333 9.563 23.167 1.00 90.50 318 PHE A N 1
ATOM 2615 C CA . PHE A 1 318 ? 8.875 10.310 24.295 1.00 90.50 318 PHE A CA 1
ATOM 2616 C C . PHE A 1 318 ? 7.812 10.520 25.382 1.00 90.50 318 PHE A C 1
ATOM 2618 O O . PHE A 1 318 ? 8.058 10.203 26.545 1.00 90.50 318 PHE A O 1
ATOM 2625 N N . PHE A 1 319 ? 6.604 10.964 25.011 1.00 85.75 319 PHE A N 1
ATOM 2626 C CA . PHE A 1 319 ? 5.496 11.104 25.962 1.00 85.75 319 PHE A CA 1
ATOM 2627 C C . PHE A 1 319 ? 5.104 9.773 26.601 1.00 85.75 319 PHE A C 1
ATOM 2629 O O . PHE A 1 319 ? 4.906 9.716 27.813 1.00 85.75 319 PHE A O 1
ATOM 2636 N N . LEU A 1 320 ? 5.010 8.707 25.807 1.00 86.44 320 LEU A N 1
ATOM 2637 C CA . LEU A 1 320 ? 4.665 7.375 26.295 1.00 86.44 320 LEU A CA 1
ATOM 2638 C C . LEU A 1 320 ? 5.684 6.888 27.333 1.00 86.44 320 LEU A C 1
ATOM 2640 O O . LEU A 1 320 ? 5.308 6.460 28.420 1.00 86.44 320 LEU A O 1
ATOM 2644 N N . THR A 1 321 ? 6.975 7.014 27.021 1.00 88.19 321 THR A N 1
ATOM 2645 C CA . THR A 1 321 ? 8.071 6.596 27.905 1.00 88.19 321 THR A CA 1
ATOM 2646 C C . THR A 1 321 ? 8.126 7.450 29.168 1.00 88.19 321 THR A C 1
ATOM 2648 O O . THR A 1 321 ? 8.338 6.914 30.251 1.00 88.19 321 THR A O 1
ATOM 2651 N N . TYR A 1 322 ? 7.882 8.759 29.059 1.00 85.44 322 TYR A N 1
ATOM 2652 C CA . TYR A 1 322 ? 7.799 9.654 30.213 1.00 85.44 322 TYR A CA 1
ATOM 2653 C C . TYR A 1 322 ? 6.671 9.252 31.172 1.00 85.44 322 TYR A C 1
ATOM 2655 O O . TYR A 1 322 ? 6.904 9.136 32.374 1.00 85.44 322 TYR A O 1
ATOM 2663 N N . HIS A 1 323 ? 5.468 8.985 30.649 1.00 80.56 323 HIS A N 1
ATOM 2664 C CA . HIS A 1 323 ? 4.344 8.534 31.476 1.00 80.56 323 HIS A CA 1
ATOM 2665 C C . HIS A 1 323 ? 4.607 7.160 32.097 1.00 80.56 323 HIS A C 1
ATOM 2667 O O . HIS A 1 323 ? 4.295 6.958 33.265 1.00 80.56 323 HIS A O 1
ATOM 2673 N N . LEU A 1 324 ? 5.228 6.232 31.363 1.00 83.56 324 LEU A N 1
ATOM 2674 C CA . LEU A 1 324 ? 5.629 4.932 31.912 1.00 83.56 324 LEU A CA 1
ATOM 2675 C C . LEU A 1 324 ? 6.679 5.069 33.021 1.00 83.56 324 LEU A C 1
ATOM 2677 O O . LEU A 1 324 ? 6.573 4.405 34.050 1.00 83.56 324 LEU A O 1
ATOM 2681 N N . TRP A 1 325 ? 7.679 5.933 32.831 1.00 82.38 325 TRP A N 1
ATOM 2682 C CA . TRP A 1 325 ? 8.723 6.169 33.826 1.00 82.38 325 TRP A CA 1
ATOM 2683 C C . TRP A 1 325 ? 8.156 6.778 35.105 1.00 82.38 325 TRP A C 1
ATOM 2685 O O . TRP A 1 325 ? 8.452 6.282 36.188 1.00 82.38 325 TRP A O 1
ATOM 2695 N N . TYR A 1 326 ? 7.297 7.793 34.981 1.00 76.38 326 TYR A N 1
ATOM 2696 C CA . TYR A 1 326 ? 6.660 8.443 36.126 1.00 76.38 326 TYR A CA 1
ATOM 2697 C C . TYR A 1 326 ? 5.834 7.466 36.973 1.00 76.38 326 TYR A C 1
ATOM 2699 O O . TYR A 1 326 ? 5.738 7.621 38.187 1.00 76.38 326 TYR A O 1
ATOM 2707 N N . VAL A 1 327 ? 5.245 6.449 36.344 1.00 73.81 327 VAL A N 1
ATOM 2708 C CA . VAL A 1 327 ? 4.418 5.463 37.046 1.00 73.81 327 VAL A CA 1
ATOM 2709 C C . VAL A 1 327 ? 5.243 4.316 37.644 1.00 73.81 327 VAL A C 1
ATOM 2711 O O . VAL A 1 327 ? 4.781 3.626 38.555 1.00 73.81 327 VAL A O 1
ATOM 2714 N N . SER A 1 328 ? 6.474 4.098 37.173 1.00 68.81 328 SER A N 1
ATOM 2715 C CA . SER A 1 328 ? 7.315 3.012 37.674 1.00 68.81 328 SER A CA 1
ATOM 2716 C C . SER A 1 328 ? 7.604 3.173 39.182 1.00 68.81 328 SER A C 1
ATOM 2718 O O . SER A 1 328 ? 7.975 4.265 39.617 1.00 68.81 328 SER A O 1
ATOM 2720 N N . PRO A 1 329 ? 7.506 2.102 39.999 1.00 60.12 329 PRO A N 1
ATOM 2721 C CA . PRO A 1 329 ? 7.598 2.177 41.463 1.00 60.12 329 PRO A CA 1
ATOM 2722 C C . PRO A 1 329 ? 8.932 2.670 42.039 1.00 60.12 329 PRO A C 1
ATOM 2724 O O . PRO A 1 329 ? 9.031 2.852 43.246 1.00 60.12 329 PRO A O 1
ATOM 2727 N 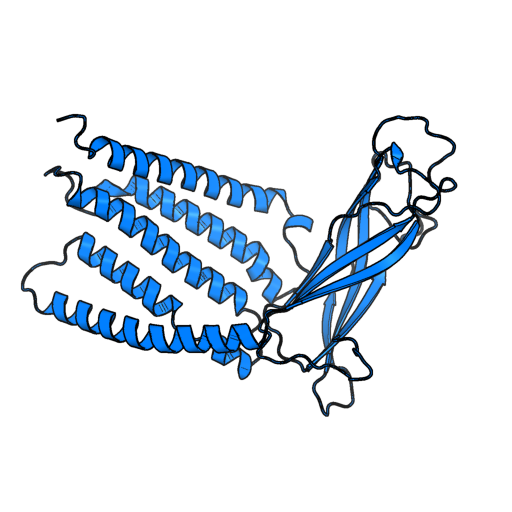N . SER A 1 330 ? 9.975 2.866 41.228 1.00 55.12 330 SER A N 1
ATOM 2728 C CA . SER A 1 330 ? 11.319 3.220 41.711 1.00 55.12 330 SER A CA 1
ATOM 2729 C C . SER A 1 330 ? 11.454 4.644 42.286 1.00 55.12 330 SER A C 1
ATOM 2731 O O . SER A 1 330 ? 12.555 5.012 42.683 1.00 55.12 330 SER A O 1
ATOM 2733 N N . TYR A 1 331 ? 10.372 5.429 42.348 1.00 49.31 331 TYR A N 1
ATOM 2734 C CA . TYR A 1 331 ? 10.337 6.792 42.904 1.00 49.31 331 TYR A CA 1
ATOM 2735 C C . TYR A 1 331 ? 9.141 7.052 43.852 1.00 49.31 331 TYR A C 1
ATOM 2737 O O . TYR A 1 331 ? 8.666 8.184 43.951 1.00 49.31 331 TYR A O 1
ATOM 2745 N N . LYS A 1 332 ? 8.652 6.026 44.563 1.00 45.41 332 LYS A N 1
ATOM 2746 C CA . LYS A 1 332 ? 7.813 6.209 45.763 1.00 45.41 332 LYS A CA 1
ATOM 2747 C C . LYS A 1 332 ? 8.559 5.813 47.027 1.00 45.41 332 LYS A C 1
ATOM 2749 O O . LYS A 1 332 ? 9.236 4.762 46.995 1.00 45.41 332 LYS A O 1
#

Organism: Euroglyphus maynei (NCBI:txid6958)

pLDDT: mean 84.39, std 14.79, range [34.75, 97.75]

InterPro domains:
  IPR009551 Protein wntless [PTHR13449] (1-327)
  IPR047843 Wntless-like, transmembrane domain [PF06664] (153-327)
  IPR053936 Wntless, GOLD domain [PF21883] (1-152)

Foldseek 3Di:
DPDDDPNDDAWDAQLLFKKWKKKDWFWWQDCVQFDHDPVDQAKAKDKFKWWKKKWKWFDAVPDDDTHTDDTDHRQIWIKIWIDHSVQRDGGGTTHIDIITQFMFSGDAGTDMDMDIQTPDDPVDPDSTHGPDPPDDSGGTHGDDMDMDMDTHDSVVSVVLLVVLVVVLVVLVVVLVVLVVVVVPDPDDDAPLSVLVNQLSCLSNQLSPSCSVVSNVDPDRCNVVVNVVSVLSNVLSVLVNLVVVLVPPLPVDPPDGDPVVCCVLNVLSVLLSVLVNVLSCQASVVCSVPRRDGCCVVPVPSNVVSVVSNVVSVVVSVVSSVVSVVVSDPPPD

Radius of gyration: 26.62 Å; chains: 1; bounding box: 70×44×77 Å